Protein AF-A0AAN7SAB9-F1 (afdb_monomer_lite)

Structure (mmCIF, N/CA/C/O backbone):
data_AF-A0AAN7SAB9-F1
#
_entry.id   AF-A0AAN7SAB9-F1
#
loop_
_atom_site.group_PDB
_atom_site.id
_atom_site.type_symbol
_atom_site.label_atom_id
_atom_site.label_alt_id
_atom_site.label_comp_id
_atom_site.label_asym_id
_atom_site.label_entity_id
_atom_site.label_seq_id
_atom_site.pdbx_PDB_ins_code
_atom_site.Cartn_x
_atom_site.Cartn_y
_atom_site.Cartn_z
_atom_site.occupancy
_atom_site.B_iso_or_equiv
_atom_site.auth_seq_id
_atom_site.auth_comp_id
_atom_site.auth_asym_id
_atom_site.auth_atom_id
_atom_site.pdbx_PDB_model_num
ATOM 1 N N . MET A 1 1 ? 47.804 26.672 -58.841 1.00 35.69 1 MET A N 1
ATOM 2 C CA . MET A 1 1 ? 46.380 26.926 -58.545 1.00 35.69 1 MET A CA 1
ATOM 3 C C . MET A 1 1 ? 45.590 25.829 -59.231 1.00 35.69 1 MET A C 1
ATOM 5 O O . MET A 1 1 ? 45.450 25.875 -60.441 1.00 35.69 1 MET A O 1
ATOM 9 N N . GLN A 1 2 ? 45.225 24.781 -58.496 1.00 30.23 2 GLN A N 1
ATOM 10 C CA . GLN A 1 2 ? 44.357 23.713 -58.994 1.00 30.23 2 GLN A CA 1
ATOM 11 C C . GLN A 1 2 ? 43.046 23.814 -58.226 1.00 30.23 2 GLN A C 1
ATOM 13 O O . GLN A 1 2 ? 43.050 23.873 -56.997 1.00 30.23 2 GLN A O 1
ATOM 18 N N . ASP A 1 3 ? 41.961 23.931 -58.982 1.00 28.48 3 ASP A N 1
ATOM 19 C CA . ASP A 1 3 ? 40.620 24.231 -58.509 1.00 28.48 3 ASP A CA 1
ATOM 20 C C . ASP A 1 3 ? 40.125 23.219 -57.472 1.00 28.48 3 ASP A C 1
ATOM 22 O O . ASP A 1 3 ? 39.867 22.050 -57.761 1.00 28.48 3 ASP A O 1
ATOM 26 N N . HIS A 1 4 ? 39.928 23.710 -56.249 1.00 39.69 4 HIS A N 1
ATOM 27 C CA . HIS A 1 4 ? 39.140 23.056 -55.214 1.00 39.69 4 HIS A CA 1
ATOM 28 C C . HIS A 1 4 ? 37.664 23.025 -55.637 1.00 39.69 4 HIS A C 1
ATOM 30 O O . HIS A 1 4 ? 36.884 23.904 -55.281 1.00 39.69 4 HIS A O 1
ATOM 36 N N . THR A 1 5 ? 37.255 22.001 -56.384 1.00 43.78 5 THR A N 1
ATOM 37 C CA . THR A 1 5 ? 35.833 21.732 -56.661 1.00 43.78 5 THR A CA 1
ATOM 38 C C . THR A 1 5 ? 35.443 20.282 -56.397 1.00 43.78 5 THR A C 1
ATOM 40 O O . THR A 1 5 ? 34.595 19.729 -57.086 1.00 43.78 5 THR A O 1
ATOM 43 N N . ASP A 1 6 ? 35.970 19.667 -55.336 1.00 42.66 6 ASP A N 1
ATOM 44 C CA . ASP A 1 6 ? 35.395 18.410 -54.845 1.00 42.66 6 ASP A CA 1
ATOM 45 C C . ASP A 1 6 ? 34.257 18.710 -53.857 1.00 42.66 6 ASP A C 1
ATOM 47 O O . ASP A 1 6 ? 34.381 18.678 -52.630 1.00 42.66 6 ASP A O 1
ATOM 51 N N . CYS A 1 7 ? 33.130 19.147 -54.416 1.00 48.00 7 CYS A N 1
ATOM 52 C CA . CYS A 1 7 ? 31.917 19.389 -53.654 1.00 48.00 7 CYS A CA 1
ATOM 53 C C . CYS A 1 7 ? 31.251 18.040 -53.359 1.00 48.00 7 CYS A C 1
ATOM 55 O O . CYS A 1 7 ? 30.593 17.474 -54.234 1.00 48.00 7 CYS A O 1
ATOM 57 N N . ASP A 1 8 ? 31.454 17.548 -52.131 1.00 64.94 8 ASP A N 1
ATOM 58 C CA . ASP A 1 8 ? 30.924 16.295 -51.576 1.00 64.94 8 ASP A CA 1
ATOM 59 C C . ASP A 1 8 ? 29.496 16.037 -52.089 1.00 64.94 8 ASP A C 1
ATOM 61 O O . ASP A 1 8 ? 28.545 16.731 -51.718 1.00 64.94 8 ASP A O 1
ATOM 65 N N . ILE A 1 9 ? 29.345 15.053 -52.980 1.00 64.56 9 ILE A N 1
ATOM 66 C CA . ILE A 1 9 ? 28.070 14.696 -53.622 1.00 64.56 9 ILE A CA 1
ATOM 67 C C . ILE A 1 9 ? 26.986 14.463 -52.564 1.00 64.56 9 ILE A C 1
ATOM 69 O O . ILE A 1 9 ? 25.828 14.803 -52.785 1.00 64.56 9 ILE A O 1
ATOM 73 N N . ASN A 1 10 ? 27.363 13.972 -51.379 1.00 63.66 10 ASN A N 1
ATOM 74 C CA . ASN A 1 10 ? 26.441 13.809 -50.259 1.00 63.66 10 ASN A CA 1
ATOM 75 C C . ASN A 1 10 ? 25.902 15.152 -49.761 1.00 63.66 10 ASN A C 1
ATOM 77 O O . ASN A 1 10 ? 24.700 15.275 -49.590 1.00 63.66 10 ASN A O 1
ATOM 81 N N . LYS A 1 11 ? 26.743 16.186 -49.636 1.00 69.12 11 LYS A N 1
ATOM 82 C CA . LYS A 1 11 ? 26.296 17.536 -49.254 1.00 69.12 11 LYS A CA 1
ATOM 83 C C . LYS A 1 11 ? 25.367 18.140 -50.302 1.00 69.12 11 LYS A C 1
ATOM 85 O O . LYS A 1 11 ? 24.382 18.765 -49.934 1.00 69.12 11 LYS A O 1
ATOM 90 N N . LYS A 1 12 ? 25.629 17.920 -51.597 1.00 71.88 12 LYS A N 1
ATOM 91 C CA . LYS A 1 12 ? 24.716 18.337 -52.679 1.00 71.88 12 LYS A CA 1
ATOM 92 C C . LYS A 1 12 ? 23.383 17.581 -52.632 1.00 71.88 12 LYS A C 1
ATOM 94 O O . LYS A 1 12 ? 22.335 18.193 -52.805 1.00 71.88 12 LYS A O 1
ATOM 99 N N . MET A 1 13 ? 23.413 16.277 -52.357 1.00 66.94 13 MET A N 1
ATOM 100 C CA . MET A 1 13 ? 22.216 15.441 -52.213 1.00 66.94 13 MET A CA 1
ATOM 101 C C . MET A 1 13 ? 21.410 15.779 -50.955 1.00 66.94 13 MET A C 1
ATOM 103 O O . MET A 1 13 ? 20.186 15.781 -51.006 1.00 66.94 13 MET A O 1
ATOM 107 N N . ASP A 1 14 ? 22.076 16.106 -49.850 1.00 71.56 14 ASP A N 1
ATOM 108 C CA . ASP A 1 14 ? 21.444 16.518 -48.595 1.00 71.56 14 ASP A CA 1
ATOM 109 C C . ASP A 1 14 ? 20.907 17.955 -48.701 1.00 71.56 14 ASP A C 1
ATOM 111 O O . ASP A 1 14 ? 19.848 18.275 -48.161 1.00 71.56 14 ASP A O 1
ATOM 115 N N . HIS A 1 15 ? 21.571 18.816 -49.477 1.00 74.56 15 HIS A N 1
ATOM 116 C CA . HIS A 1 15 ? 21.050 20.131 -49.839 1.00 74.56 15 HIS A CA 1
ATOM 117 C C . HIS A 1 15 ? 19.814 20.020 -50.745 1.00 74.56 15 HIS A C 1
ATOM 119 O O . HIS A 1 15 ? 18.821 20.700 -50.513 1.00 74.56 15 HIS A O 1
ATOM 125 N N . ALA A 1 16 ? 19.819 19.110 -51.723 1.00 69.12 16 ALA A N 1
ATOM 126 C CA . ALA A 1 16 ? 18.643 18.819 -52.541 1.00 69.12 16 ALA A CA 1
ATOM 127 C C . ALA A 1 16 ? 17.496 18.226 -51.702 1.00 69.12 16 ALA A C 1
ATOM 129 O O . ALA A 1 16 ? 16.344 18.614 -51.870 1.00 69.12 16 ALA A O 1
ATOM 130 N N . GLU A 1 17 ? 17.797 17.331 -50.758 1.00 69.75 17 GLU A N 1
ATOM 131 C CA . GLU A 1 17 ? 16.812 16.745 -49.845 1.00 69.75 17 GLU A CA 1
ATOM 132 C C . GLU A 1 17 ? 16.196 17.808 -48.918 1.00 69.75 17 GLU A C 1
ATOM 134 O O . GLU A 1 17 ? 14.977 17.872 -48.777 1.00 69.75 17 GLU A O 1
ATOM 139 N N . THR A 1 18 ? 17.006 18.704 -48.352 1.00 73.69 18 THR A N 1
ATOM 140 C CA . THR A 1 18 ? 16.520 19.815 -47.511 1.00 73.69 18 THR A CA 1
ATOM 141 C C . THR A 1 18 ? 15.749 20.867 -48.312 1.00 73.69 18 THR A C 1
ATOM 143 O O . THR A 1 18 ? 14.706 21.331 -47.853 1.00 73.69 18 THR A O 1
ATOM 146 N N . PHE A 1 19 ? 16.183 21.188 -49.532 1.00 73.69 19 PHE A N 1
ATOM 147 C CA . PHE A 1 19 ? 15.474 22.092 -50.443 1.00 73.69 19 PHE A CA 1
ATOM 148 C C . PHE A 1 19 ? 14.100 21.536 -50.856 1.00 73.69 19 PHE A C 1
ATOM 150 O O . PHE A 1 19 ? 13.098 22.250 -50.806 1.00 73.69 19 PHE A O 1
ATOM 157 N N . LEU A 1 20 ? 14.017 20.242 -51.185 1.00 66.56 20 LEU A N 1
ATOM 158 C CA . LEU A 1 20 ? 12.765 19.579 -51.572 1.00 66.56 20 LEU A CA 1
ATOM 159 C C . LEU A 1 20 ? 11.787 19.412 -50.396 1.00 66.56 20 LEU A C 1
ATOM 161 O O . LEU A 1 20 ? 10.575 19.425 -50.605 1.00 66.56 20 LEU A O 1
ATOM 165 N N . LEU A 1 21 ? 12.287 19.276 -49.163 1.00 65.38 21 LEU A N 1
ATOM 166 C CA . LEU A 1 21 ? 11.453 19.159 -47.960 1.00 65.38 21 LEU A CA 1
ATOM 167 C C . LEU A 1 21 ? 10.956 20.510 -47.428 1.00 65.38 21 LEU A C 1
ATOM 169 O O . LEU A 1 21 ? 9.873 20.559 -46.843 1.00 65.38 21 LEU A O 1
ATOM 173 N N . ASN A 1 22 ? 11.706 21.592 -47.661 1.00 68.06 22 ASN A N 1
ATOM 174 C CA . ASN A 1 22 ? 11.343 22.949 -47.241 1.00 68.06 22 ASN A CA 1
ATOM 175 C C . ASN A 1 22 ? 10.432 23.683 -48.237 1.00 68.06 22 ASN A C 1
ATOM 177 O O . ASN A 1 22 ? 9.815 24.681 -47.870 1.00 68.06 22 ASN A O 1
ATOM 181 N N . ALA A 1 23 ? 10.296 23.196 -49.475 1.00 66.88 23 ALA A N 1
ATOM 182 C CA . ALA A 1 23 ? 9.321 23.731 -50.418 1.00 66.88 23 ALA A CA 1
ATOM 183 C C . ALA A 1 23 ? 7.889 23.517 -49.880 1.00 66.88 23 ALA A C 1
ATOM 185 O O . ALA A 1 23 ? 7.426 22.385 -49.696 1.00 66.88 23 ALA A O 1
ATOM 186 N N . GLN A 1 24 ? 7.177 24.616 -49.616 1.00 58.09 24 GLN A N 1
ATOM 187 C CA . GLN A 1 24 ? 5.841 24.646 -48.996 1.00 58.09 24 GLN A CA 1
ATOM 188 C C . GLN A 1 24 ? 4.710 24.076 -49.883 1.00 58.09 24 GLN A C 1
ATOM 190 O O . GLN A 1 24 ? 3.570 24.007 -49.441 1.00 58.09 24 GLN A O 1
ATOM 195 N N . ASN A 1 25 ? 5.020 23.599 -51.094 1.00 61.31 25 ASN A N 1
ATOM 196 C CA . ASN A 1 25 ? 4.030 23.249 -52.122 1.00 61.31 25 ASN A CA 1
ATOM 197 C C . ASN A 1 25 ? 3.843 21.734 -52.358 1.00 61.31 25 ASN A C 1
ATOM 199 O O . ASN A 1 25 ? 3.202 21.352 -53.332 1.00 61.31 25 ASN A O 1
ATOM 203 N N . TYR A 1 26 ? 4.395 20.862 -51.507 1.00 64.31 26 TYR A N 1
ATOM 204 C CA . TYR A 1 26 ? 4.287 19.402 -51.669 1.00 64.31 26 TYR A CA 1
ATOM 205 C C . TYR A 1 26 ? 3.451 18.750 -50.565 1.00 64.31 26 TYR A C 1
ATOM 207 O O . TYR A 1 26 ? 3.714 18.963 -49.381 1.00 64.31 26 TYR A O 1
ATOM 215 N N . SER A 1 27 ? 2.508 17.888 -50.961 1.00 73.69 27 SER A N 1
ATOM 216 C CA . SER A 1 27 ? 1.747 17.021 -50.047 1.00 73.69 27 SER A CA 1
ATOM 217 C C . SER A 1 27 ? 2.672 16.032 -49.313 1.00 73.69 27 SER A C 1
ATOM 219 O O . SER A 1 27 ? 3.714 15.631 -49.845 1.00 73.69 27 SER A O 1
ATOM 221 N N . GLU A 1 28 ? 2.305 15.601 -48.098 1.00 72.06 28 GLU A N 1
ATOM 222 C CA . GLU A 1 28 ? 3.094 14.645 -47.301 1.00 72.06 28 GLU A CA 1
ATOM 223 C C . GLU A 1 28 ? 3.423 13.352 -48.062 1.00 72.06 28 GLU A C 1
ATOM 225 O O . GLU A 1 28 ? 4.531 12.820 -47.940 1.00 72.06 28 GLU A O 1
ATOM 230 N N . ASP A 1 29 ? 2.501 12.868 -48.893 1.00 74.81 29 ASP A N 1
ATOM 231 C CA . ASP A 1 29 ? 2.700 11.638 -49.663 1.00 74.81 29 ASP A CA 1
ATOM 232 C C . ASP A 1 29 ? 3.706 11.825 -50.803 1.00 74.81 29 ASP A C 1
ATOM 234 O O . ASP A 1 29 ? 4.527 10.942 -51.065 1.00 74.81 29 ASP A O 1
ATOM 238 N N . GLN A 1 30 ? 3.740 13.010 -51.416 1.00 74.25 30 GLN A N 1
ATOM 239 C CA . GLN A 1 30 ? 4.755 13.360 -52.413 1.00 74.25 30 GLN A CA 1
ATOM 240 C C . GLN A 1 30 ? 6.139 13.467 -51.763 1.00 74.25 30 GLN A C 1
ATOM 242 O O . GLN A 1 30 ? 7.119 12.952 -52.305 1.00 74.25 30 GLN A O 1
ATOM 247 N N . ARG A 1 31 ? 6.226 14.038 -50.553 1.00 72.12 31 ARG A N 1
ATOM 248 C CA . ARG A 1 31 ? 7.477 14.090 -49.777 1.00 72.12 31 ARG A CA 1
ATOM 249 C C . ARG A 1 31 ? 7.991 12.688 -49.437 1.00 72.12 31 ARG A C 1
ATOM 251 O O . ARG A 1 31 ? 9.189 12.434 -49.565 1.00 72.12 31 ARG A O 1
ATOM 258 N N . LYS A 1 32 ? 7.109 11.755 -49.058 1.00 77.06 32 LYS A N 1
ATOM 259 C CA . LYS A 1 32 ? 7.474 10.346 -48.805 1.00 77.06 32 LYS A CA 1
ATOM 260 C C . LYS A 1 32 ? 7.977 9.647 -50.070 1.00 77.06 32 LYS A C 1
ATOM 262 O O . LYS A 1 32 ? 9.014 8.985 -50.021 1.00 77.06 32 LYS A O 1
ATOM 267 N N . GLN A 1 33 ? 7.304 9.832 -51.206 1.00 79.88 33 GLN A N 1
ATOM 268 C CA . GLN A 1 33 ? 7.734 9.253 -52.483 1.00 79.88 33 GLN A CA 1
ATOM 269 C C . GLN A 1 33 ? 9.098 9.789 -52.937 1.00 79.88 33 GLN A C 1
ATOM 271 O O . GLN A 1 33 ? 9.941 9.014 -53.391 1.00 79.88 33 GLN A O 1
ATOM 276 N N . VAL A 1 34 ? 9.346 11.092 -52.784 1.00 77.69 34 VAL A N 1
ATOM 277 C CA . VAL A 1 34 ? 10.637 11.711 -53.119 1.00 77.69 34 VAL A CA 1
ATOM 278 C C . VAL A 1 34 ? 11.749 11.186 -52.211 1.00 77.69 34 VAL A C 1
ATOM 280 O O . VAL A 1 34 ? 12.794 10.786 -52.721 1.00 77.69 34 VAL A O 1
ATOM 283 N N . LYS A 1 35 ? 11.515 11.079 -50.893 1.00 78.69 35 LYS A N 1
ATOM 284 C CA . LYS A 1 35 ? 12.476 10.457 -49.961 1.00 78.69 35 LYS A CA 1
ATOM 285 C C . LYS A 1 35 ? 12.808 9.019 -50.354 1.00 78.69 35 LYS A C 1
ATOM 287 O O . LYS A 1 35 ? 13.975 8.636 -50.359 1.00 78.69 35 LYS A O 1
ATOM 292 N N . HIS A 1 36 ? 11.799 8.230 -50.722 1.00 81.56 36 HIS A N 1
ATOM 293 C CA . HIS A 1 36 ? 11.998 6.850 -51.160 1.00 81.56 36 HIS A CA 1
ATOM 294 C C . HIS A 1 36 ? 12.835 6.772 -52.449 1.00 81.56 36 HIS A C 1
ATOM 296 O O . HIS A 1 36 ? 13.809 6.024 -52.508 1.00 81.56 36 HIS A O 1
ATOM 302 N N . LYS A 1 37 ? 12.526 7.598 -53.460 1.00 82.94 37 LYS A N 1
ATOM 303 C CA . LYS A 1 37 ? 13.302 7.673 -54.713 1.00 82.94 37 LYS A CA 1
ATOM 304 C C . LYS A 1 37 ? 14.746 8.126 -54.478 1.00 82.94 37 LYS A C 1
ATOM 306 O O . LYS A 1 37 ? 15.668 7.547 -55.044 1.00 82.94 37 LYS A O 1
ATOM 311 N N . LEU A 1 38 ? 14.954 9.115 -53.610 1.00 81.94 38 LEU A N 1
ATOM 312 C CA . LEU A 1 38 ? 16.279 9.639 -53.273 1.00 81.94 38 LEU A CA 1
ATOM 313 C C . LEU A 1 38 ? 17.110 8.619 -52.475 1.00 81.94 38 LEU A C 1
ATOM 315 O O . LEU A 1 38 ? 18.308 8.482 -52.714 1.00 81.94 38 LEU A O 1
ATOM 319 N N . SER A 1 39 ? 16.473 7.846 -51.590 1.00 82.56 39 SER A N 1
ATOM 320 C CA . SER A 1 39 ? 17.097 6.709 -50.900 1.00 82.56 39 SER A CA 1
ATOM 321 C C . SER A 1 39 ? 17.534 5.615 -51.881 1.00 82.56 39 SER A C 1
ATOM 323 O O . SER A 1 39 ? 18.675 5.148 -51.817 1.00 82.56 39 SER A O 1
ATOM 325 N N . ASN A 1 40 ? 16.670 5.259 -52.838 1.00 85.00 40 ASN A N 1
ATOM 326 C CA . ASN A 1 40 ? 16.999 4.289 -53.883 1.00 85.00 40 ASN A CA 1
ATOM 327 C C . ASN A 1 40 ? 18.177 4.767 -54.737 1.00 85.00 40 ASN A C 1
ATOM 329 O O . ASN A 1 40 ? 19.131 4.017 -54.918 1.00 85.00 40 ASN A O 1
ATOM 333 N N . LEU A 1 41 ? 18.191 6.040 -55.140 1.00 82.62 41 LEU A N 1
ATOM 334 C CA . LEU A 1 41 ? 19.308 6.635 -55.875 1.00 82.62 41 LEU A CA 1
ATOM 335 C C . LEU A 1 41 ? 20.613 6.626 -55.056 1.00 82.62 41 LEU A C 1
ATOM 337 O O . LEU A 1 41 ? 21.663 6.223 -55.557 1.00 82.62 41 LEU A O 1
ATOM 341 N N . LYS A 1 42 ? 20.563 7.000 -53.765 1.00 82.12 42 LYS A N 1
ATOM 342 C CA . LYS A 1 42 ? 21.712 6.894 -52.841 1.00 82.12 42 LYS A CA 1
ATOM 343 C C . LYS A 1 42 ? 22.210 5.438 -52.751 1.00 82.12 42 LYS A C 1
ATOM 345 O O . LYS A 1 42 ? 23.417 5.212 -52.651 1.00 82.12 42 LYS A O 1
ATOM 350 N N . SER A 1 43 ? 21.315 4.448 -52.792 1.00 82.25 43 SER A N 1
ATOM 351 C CA . SER A 1 43 ? 21.657 3.017 -52.799 1.00 82.25 43 SER A CA 1
ATOM 352 C C . SER A 1 43 ? 22.307 2.575 -54.115 1.00 82.25 43 SER A C 1
ATOM 354 O O . SER A 1 43 ? 23.350 1.922 -54.089 1.00 82.25 43 SER A O 1
ATOM 356 N N . GLU A 1 44 ? 21.764 2.985 -55.261 1.00 83.19 44 GLU A N 1
ATOM 357 C CA . GLU A 1 44 ? 22.302 2.680 -56.595 1.00 83.19 44 GLU A CA 1
ATOM 358 C C . GLU A 1 44 ? 23.701 3.269 -56.803 1.00 83.19 44 GLU A C 1
ATOM 360 O O . GLU A 1 44 ? 24.607 2.581 -57.282 1.00 83.19 44 GLU A O 1
ATOM 365 N N . ILE A 1 45 ? 23.925 4.509 -56.355 1.00 81.88 45 ILE A N 1
ATOM 366 C CA . ILE A 1 45 ? 25.248 5.147 -56.372 1.00 81.88 45 ILE A CA 1
ATOM 367 C C . ILE A 1 45 ? 26.230 4.345 -55.507 1.00 81.88 45 ILE A C 1
ATOM 369 O O . ILE A 1 45 ? 27.327 4.009 -55.959 1.00 81.88 45 ILE A O 1
ATOM 373 N N . LYS A 1 46 ? 25.831 3.956 -54.286 1.00 81.56 46 LYS A N 1
ATOM 374 C CA . LYS A 1 46 ? 26.662 3.118 -53.402 1.00 81.56 46 LYS A CA 1
ATOM 375 C C . LYS A 1 46 ? 26.990 1.765 -54.035 1.00 81.56 46 LYS A C 1
ATOM 377 O O . LYS A 1 46 ? 28.128 1.312 -53.928 1.00 81.56 46 LYS A O 1
ATOM 382 N N . GLN A 1 47 ? 26.028 1.114 -54.686 1.00 81.94 47 GLN A N 1
ATOM 383 C CA . GLN A 1 47 ? 26.254 -0.159 -55.377 1.00 81.94 47 GLN A CA 1
ATOM 384 C C . GLN A 1 47 ? 27.204 0.001 -56.565 1.00 81.94 47 GLN A C 1
ATOM 386 O O . GLN A 1 47 ? 28.090 -0.828 -56.752 1.00 81.94 47 GLN A O 1
ATOM 391 N N . THR A 1 48 ? 27.069 1.086 -57.325 1.00 83.88 48 THR A N 1
ATOM 392 C CA . THR A 1 48 ? 27.952 1.395 -58.455 1.00 83.88 48 THR A CA 1
ATOM 393 C C . THR A 1 48 ? 29.396 1.596 -57.993 1.00 83.88 48 THR A C 1
ATOM 395 O O . THR A 1 48 ? 30.311 1.035 -58.589 1.00 83.88 48 THR A O 1
ATOM 398 N N . ILE A 1 49 ? 29.605 2.319 -56.888 1.00 80.81 49 ILE A N 1
ATOM 399 C CA . ILE A 1 49 ? 30.932 2.517 -56.284 1.00 80.81 49 ILE A CA 1
ATOM 400 C C . ILE A 1 49 ? 31.515 1.184 -55.793 1.00 80.81 49 ILE A C 1
ATOM 402 O O . ILE A 1 49 ? 32.663 0.875 -56.092 1.00 80.81 49 ILE A O 1
ATOM 406 N N . ARG A 1 50 ? 30.715 0.350 -55.112 1.00 78.31 50 ARG A N 1
ATOM 407 C CA . ARG A 1 50 ? 31.147 -0.982 -54.640 1.00 78.31 50 ARG A CA 1
ATOM 408 C C . ARG A 1 50 ? 31.504 -1.954 -55.766 1.00 78.31 50 ARG A C 1
ATOM 410 O O . ARG A 1 50 ? 32.295 -2.856 -55.534 1.00 78.31 50 ARG A O 1
ATOM 417 N N . ARG A 1 51 ? 30.899 -1.810 -56.951 1.00 82.44 51 ARG A N 1
ATOM 418 C CA . ARG A 1 51 ? 31.209 -2.637 -58.131 1.00 82.44 51 ARG A CA 1
ATOM 419 C C . ARG A 1 51 ? 32.469 -2.172 -58.861 1.00 82.44 51 ARG A C 1
ATOM 421 O O . ARG A 1 51 ? 33.138 -2.998 -59.464 1.00 82.44 51 ARG A O 1
ATOM 428 N N . LYS A 1 52 ? 32.757 -0.866 -58.846 1.00 83.38 52 LYS A N 1
ATOM 429 C CA . LYS A 1 52 ? 33.882 -0.268 -59.582 1.00 83.38 52 LYS A CA 1
ATOM 430 C C . LYS A 1 52 ? 35.188 -0.219 -58.789 1.00 83.38 52 LYS A C 1
ATOM 432 O O . LYS A 1 52 ? 36.241 -0.285 -59.406 1.00 83.38 52 LYS A O 1
ATOM 437 N N . MET A 1 53 ? 35.128 -0.063 -57.466 1.00 82.88 53 MET A N 1
ATOM 438 C CA . MET A 1 53 ? 36.312 0.106 -56.615 1.00 82.88 53 MET A CA 1
ATOM 439 C C . MET A 1 53 ? 36.613 -1.144 -55.796 1.00 82.88 53 MET A C 1
ATOM 441 O O . MET A 1 53 ? 35.704 -1.838 -55.334 1.00 82.88 53 MET A O 1
ATOM 445 N N . THR A 1 54 ? 37.898 -1.396 -55.568 1.00 84.25 54 THR A N 1
ATOM 446 C CA . THR A 1 54 ? 38.358 -2.498 -54.717 1.00 84.25 54 THR A CA 1
ATOM 447 C C . THR A 1 54 ? 38.210 -2.159 -53.227 1.00 84.25 54 THR A C 1
ATOM 449 O O . THR A 1 54 ? 38.135 -0.996 -52.819 1.00 84.25 54 THR A O 1
ATOM 452 N N . SER A 1 55 ? 38.167 -3.185 -52.368 1.00 78.44 55 SER A N 1
ATOM 453 C CA . SER A 1 55 ? 38.026 -2.991 -50.914 1.00 78.44 55 SER A CA 1
ATOM 454 C C . SER A 1 55 ? 39.194 -2.210 -50.296 1.00 78.44 55 SER A C 1
ATOM 456 O O . SER A 1 55 ? 39.010 -1.535 -49.282 1.00 78.44 55 SER A O 1
ATOM 458 N N . GLU A 1 56 ? 40.389 -2.307 -50.878 1.00 79.19 56 GLU A N 1
ATOM 459 C CA . GLU A 1 56 ? 41.596 -1.646 -50.379 1.00 79.19 56 GLU A CA 1
ATOM 460 C C . GLU A 1 56 ? 41.557 -0.143 -50.667 1.00 79.19 56 GLU A C 1
ATOM 462 O O . GLU A 1 56 ? 41.738 0.658 -49.747 1.00 79.19 56 GLU A O 1
ATOM 467 N N . GLU A 1 57 ? 41.188 0.244 -51.889 1.00 83.44 57 GLU A N 1
ATOM 468 C CA . GLU A 1 57 ? 41.001 1.644 -52.291 1.00 83.44 57 GLU A CA 1
ATOM 469 C C . GLU A 1 57 ? 39.928 2.335 -51.445 1.00 83.44 57 GLU A C 1
ATOM 471 O O . GLU A 1 57 ? 40.123 3.457 -50.974 1.00 83.44 57 GLU A O 1
ATOM 476 N N . LEU A 1 58 ? 38.821 1.638 -51.167 1.00 83.56 58 LEU A N 1
ATOM 477 C CA . LEU A 1 58 ? 37.768 2.148 -50.289 1.00 83.56 58 LEU A CA 1
ATOM 478 C C . LEU A 1 58 ? 38.264 2.337 -48.850 1.00 83.56 58 LEU A C 1
ATOM 480 O O . LEU A 1 58 ? 37.941 3.343 -48.214 1.00 83.56 58 LEU A O 1
ATOM 484 N N . SER A 1 59 ? 39.070 1.409 -48.327 1.00 82.00 59 SER A N 1
ATOM 485 C CA . SER A 1 59 ? 39.639 1.527 -46.979 1.00 82.00 59 SER A CA 1
ATOM 486 C C . SER A 1 59 ? 40.621 2.699 -46.866 1.00 82.00 59 SER A C 1
ATOM 488 O O . SER A 1 59 ? 40.599 3.433 -45.874 1.00 82.00 59 SER A O 1
ATOM 490 N N . PHE A 1 60 ? 41.414 2.931 -47.915 1.00 85.06 60 PHE A N 1
ATOM 491 C CA . PHE A 1 60 ? 42.373 4.023 -47.993 1.00 85.06 60 PHE A CA 1
ATOM 492 C C . PHE A 1 60 ? 41.680 5.383 -48.125 1.00 85.06 60 PHE A C 1
ATOM 494 O O . PHE A 1 60 ? 41.965 6.296 -47.349 1.00 85.06 60 PHE A O 1
ATOM 501 N N . ALA A 1 61 ? 40.702 5.505 -49.027 1.00 85.88 61 ALA A N 1
ATOM 502 C CA . ALA A 1 61 ? 39.903 6.720 -49.172 1.00 85.88 61 ALA A CA 1
ATOM 503 C C . ALA A 1 61 ? 39.174 7.076 -47.864 1.00 85.88 61 ALA A C 1
ATOM 505 O O . ALA A 1 61 ? 39.154 8.235 -47.448 1.00 85.88 61 ALA A O 1
ATOM 506 N N . THR A 1 62 ? 38.641 6.069 -47.162 1.00 86.00 62 THR A N 1
ATOM 507 C CA . THR A 1 62 ? 37.996 6.261 -45.853 1.00 86.00 62 THR A CA 1
ATOM 508 C C . THR A 1 62 ? 38.997 6.737 -44.796 1.00 86.00 62 THR A C 1
ATOM 510 O O . THR A 1 62 ? 38.700 7.660 -44.037 1.00 86.00 62 THR A O 1
ATOM 513 N N . HIS A 1 63 ? 40.199 6.155 -44.763 1.00 85.69 63 HIS A N 1
ATOM 514 C CA . HIS A 1 63 ? 41.276 6.570 -43.863 1.00 85.69 63 HIS A CA 1
ATOM 515 C C . HIS A 1 63 ? 41.675 8.039 -44.078 1.00 85.69 63 HIS A C 1
ATOM 517 O O . HIS A 1 63 ? 41.763 8.797 -43.110 1.00 85.69 63 HIS A O 1
ATOM 523 N N . VAL A 1 64 ? 41.870 8.458 -45.335 1.00 88.06 64 VAL A N 1
ATOM 524 C CA . VAL A 1 64 ? 42.238 9.838 -45.695 1.00 88.06 64 VAL A CA 1
ATOM 525 C C . VAL A 1 64 ? 41.116 10.820 -45.349 1.00 88.06 64 VAL A C 1
ATOM 527 O O . VAL A 1 64 ? 41.382 11.854 -44.735 1.00 88.06 64 VAL A O 1
ATOM 530 N N . LYS A 1 65 ? 39.853 10.475 -45.642 1.00 88.06 65 LYS A N 1
ATOM 531 C CA . LYS A 1 65 ? 38.708 11.332 -45.303 1.00 88.06 65 LYS A CA 1
ATOM 532 C C . LYS A 1 65 ? 38.579 11.539 -43.792 1.00 88.06 65 LYS A C 1
ATOM 534 O O . LYS A 1 65 ? 38.424 12.670 -43.341 1.00 88.06 65 LYS A O 1
ATOM 539 N N . LEU A 1 66 ? 38.730 10.487 -42.988 1.00 88.88 66 LEU A N 1
ATOM 540 C CA . LEU A 1 66 ? 38.655 10.600 -41.526 1.00 88.88 66 LEU A CA 1
ATOM 541 C C . LEU A 1 66 ? 39.797 11.424 -40.919 1.00 88.88 66 LEU A C 1
ATOM 543 O O . LEU A 1 66 ? 39.572 12.102 -39.919 1.00 88.88 66 LEU A O 1
ATOM 547 N N . LEU A 1 67 ? 40.990 11.412 -41.526 1.00 85.81 67 LEU A N 1
ATOM 548 C CA . LEU A 1 67 ? 42.070 12.325 -41.138 1.00 85.81 67 LEU A CA 1
ATOM 549 C C . LEU A 1 67 ? 41.729 13.775 -41.486 1.00 85.81 67 LEU A C 1
ATOM 551 O O . LEU A 1 67 ? 41.929 14.652 -40.651 1.00 85.81 67 LEU A O 1
ATOM 555 N N . SER A 1 68 ? 41.161 14.019 -42.672 1.00 86.69 68 SER A N 1
ATOM 556 C CA . SER A 1 68 ? 40.737 15.366 -43.081 1.00 86.69 68 SER A CA 1
ATOM 557 C C . SER A 1 68 ? 39.613 15.938 -42.204 1.00 86.69 68 SER A C 1
ATOM 559 O O . SER A 1 68 ? 39.542 17.144 -42.004 1.00 86.69 68 SER A O 1
ATOM 561 N N . GLU A 1 69 ? 38.776 15.075 -41.619 1.00 88.12 69 GLU A N 1
ATOM 562 C CA . GLU A 1 69 ? 37.732 15.444 -40.653 1.00 88.12 69 GLU A CA 1
ATOM 563 C C . GLU A 1 69 ? 38.253 15.575 -39.204 1.00 88.12 69 GLU A C 1
ATOM 565 O O . GLU A 1 69 ? 37.462 15.806 -38.290 1.00 88.12 69 GLU A O 1
ATOM 570 N N . GLY A 1 70 ? 39.557 15.382 -38.963 1.00 86.94 70 GLY A N 1
ATOM 571 C CA . GLY A 1 70 ? 40.169 15.456 -37.629 1.00 86.94 70 GLY A CA 1
ATOM 572 C C . GLY A 1 70 ? 39.901 14.246 -36.721 1.00 86.94 70 GLY A C 1
ATOM 573 O O . GLY A 1 70 ? 40.281 14.249 -35.553 1.00 86.94 70 GLY A O 1
ATOM 574 N N . LYS A 1 71 ? 39.283 13.174 -37.231 1.00 88.94 71 LYS A N 1
ATOM 575 C CA . LYS A 1 71 ? 38.950 11.952 -36.475 1.00 88.94 71 LYS A CA 1
ATOM 576 C C . LYS A 1 71 ? 40.104 10.944 -36.516 1.00 88.94 71 LYS A C 1
ATOM 578 O O . LYS A 1 71 ? 39.985 9.851 -37.082 1.00 88.94 71 LYS A O 1
ATOM 583 N N . ALA A 1 72 ? 41.229 11.312 -35.902 1.00 86.06 72 ALA A N 1
ATOM 584 C CA . ALA A 1 72 ? 42.469 10.531 -35.927 1.00 86.06 72 ALA A CA 1
ATOM 585 C C . ALA A 1 72 ? 42.304 9.102 -35.372 1.00 86.06 72 ALA A C 1
ATOM 587 O O . ALA A 1 72 ? 42.811 8.147 -35.963 1.00 86.06 72 ALA A O 1
ATOM 588 N N . ASP A 1 73 ? 41.541 8.928 -34.291 1.00 83.31 73 ASP A N 1
ATOM 589 C CA . ASP A 1 73 ? 41.336 7.619 -33.656 1.00 83.31 73 ASP A CA 1
ATOM 590 C C . ASP A 1 73 ? 40.533 6.649 -34.528 1.00 83.31 73 ASP A C 1
ATOM 592 O O . ASP A 1 73 ? 40.895 5.478 -34.664 1.00 83.31 73 ASP A O 1
ATOM 596 N N . ALA A 1 74 ? 39.480 7.140 -35.188 1.00 84.44 74 ALA A N 1
ATOM 597 C CA . ALA A 1 74 ? 38.682 6.344 -36.119 1.00 84.44 74 ALA A CA 1
ATOM 598 C C . ALA A 1 74 ? 39.509 5.919 -37.344 1.00 84.44 74 ALA A C 1
ATOM 600 O O . ALA A 1 74 ? 39.426 4.773 -37.794 1.00 84.44 74 ALA A O 1
ATOM 601 N N . SER A 1 75 ? 40.357 6.821 -37.846 1.00 86.56 75 SER A N 1
ATOM 602 C CA . SER A 1 75 ? 41.279 6.527 -38.944 1.00 86.56 75 SER A CA 1
ATOM 603 C C . SER A 1 75 ? 42.323 5.473 -38.544 1.00 86.56 75 SER A C 1
ATOM 605 O O . SER A 1 75 ? 42.523 4.471 -39.239 1.00 86.56 75 SER A O 1
ATOM 607 N N . ASN A 1 76 ? 42.909 5.616 -37.352 1.00 85.75 76 ASN A N 1
ATOM 608 C CA . ASN A 1 76 ? 43.828 4.633 -36.785 1.00 85.75 76 ASN A CA 1
ATOM 609 C C . ASN A 1 76 ? 43.175 3.259 -36.597 1.00 85.75 76 ASN A C 1
ATOM 611 O O . ASN A 1 76 ? 43.829 2.241 -36.830 1.00 85.75 76 ASN A O 1
ATOM 615 N N . LEU A 1 77 ? 41.899 3.207 -36.212 1.00 84.69 77 LEU A N 1
ATOM 616 C CA . LEU A 1 77 ? 41.149 1.961 -36.079 1.00 84.69 77 LEU A CA 1
ATOM 617 C C . LEU A 1 77 ? 41.027 1.238 -37.427 1.00 84.69 77 LEU A C 1
ATOM 619 O O . LEU A 1 77 ? 41.356 0.057 -37.504 1.00 84.69 77 LEU A O 1
ATOM 623 N N . ILE A 1 78 ? 40.655 1.939 -38.500 1.00 84.81 78 ILE A N 1
ATOM 624 C CA . ILE A 1 78 ? 40.554 1.358 -39.852 1.00 84.81 78 ILE A CA 1
ATOM 625 C C . ILE A 1 78 ? 41.917 0.874 -40.352 1.00 84.81 78 ILE A C 1
ATOM 627 O O . ILE A 1 78 ? 42.029 -0.253 -40.831 1.00 84.81 78 ILE A O 1
ATOM 631 N N . ARG A 1 79 ? 42.977 1.666 -40.151 1.00 83.94 79 ARG A N 1
ATOM 632 C CA . ARG A 1 79 ? 44.357 1.271 -40.482 1.00 83.94 79 ARG A CA 1
ATOM 633 C C . ARG A 1 79 ? 44.813 0.034 -39.710 1.00 83.94 79 ARG A C 1
ATOM 635 O O . ARG A 1 79 ? 45.572 -0.791 -40.204 1.00 83.94 79 ARG A O 1
ATOM 642 N N . ASN A 1 80 ? 44.387 -0.094 -38.462 1.00 83.56 80 ASN A N 1
ATOM 643 C CA . ASN A 1 80 ? 44.704 -1.252 -37.640 1.00 83.56 80 ASN A CA 1
ATOM 644 C C . ASN A 1 80 ? 43.925 -2.497 -38.086 1.00 83.56 80 ASN A C 1
ATOM 646 O O . ASN A 1 80 ? 44.470 -3.598 -38.014 1.00 83.56 80 ASN A O 1
ATOM 650 N N . LEU A 1 81 ? 42.689 -2.329 -38.563 1.00 82.44 81 LEU A N 1
ATOM 651 C CA . LEU A 1 81 ? 41.884 -3.408 -39.134 1.00 82.44 81 LEU A CA 1
ATOM 652 C C . LEU A 1 81 ? 42.446 -3.911 -40.471 1.00 82.44 81 LEU A C 1
ATOM 654 O O . LEU A 1 81 ? 42.421 -5.117 -40.699 1.00 82.44 81 LEU A O 1
ATOM 658 N N . SER A 1 82 ? 42.993 -3.030 -41.317 1.00 80.62 82 SER A N 1
ATOM 659 C CA . SER A 1 82 ? 43.590 -3.429 -42.602 1.00 80.62 82 SER A CA 1
ATOM 660 C C . SER A 1 82 ? 44.921 -4.176 -42.455 1.00 80.62 82 SER A C 1
ATOM 662 O O . SER A 1 82 ? 45.252 -5.001 -43.297 1.00 80.62 82 SER A O 1
ATOM 664 N N . LYS A 1 83 ? 45.668 -3.956 -41.362 1.00 81.44 83 LYS A N 1
ATOM 665 C CA . LYS A 1 83 ? 46.959 -4.624 -41.101 1.00 81.44 83 LYS A CA 1
ATOM 666 C C . LYS A 1 83 ? 46.856 -6.115 -40.757 1.00 81.44 83 LYS A C 1
ATOM 668 O O . LYS A 1 83 ? 47.820 -6.841 -40.966 1.00 81.44 83 LYS A O 1
ATOM 673 N N . SER A 1 84 ? 45.759 -6.578 -40.150 1.00 78.56 84 SER A N 1
ATOM 674 C CA . SER A 1 84 ? 45.601 -8.001 -39.811 1.00 78.56 84 SER A CA 1
ATOM 675 C C . SER A 1 84 ? 44.140 -8.387 -39.548 1.00 78.56 84 SER A C 1
ATOM 677 O O . SER A 1 84 ? 43.488 -7.769 -38.697 1.00 78.56 84 SER A O 1
ATOM 679 N N . PRO A 1 85 ? 43.641 -9.485 -40.151 1.00 73.06 85 PRO A N 1
ATOM 680 C CA . PRO A 1 85 ? 42.259 -9.936 -39.973 1.00 73.06 85 PRO A CA 1
ATOM 681 C C . PRO A 1 85 ? 41.946 -10.396 -38.536 1.00 73.06 85 PRO A C 1
ATOM 683 O O . PRO A 1 85 ? 40.802 -10.310 -38.083 1.00 73.06 85 PRO A O 1
ATOM 686 N N . ASN A 1 86 ? 42.952 -10.832 -37.767 1.00 80.19 86 ASN A N 1
ATOM 687 C CA . ASN A 1 86 ? 42.768 -11.289 -36.383 1.00 80.19 86 ASN A CA 1
ATOM 688 C C . ASN A 1 86 ? 42.540 -10.140 -35.390 1.00 80.19 86 ASN A C 1
ATOM 690 O O . ASN A 1 86 ? 41.955 -10.342 -34.322 1.00 80.19 86 ASN A O 1
ATOM 694 N N . ARG A 1 87 ? 42.932 -8.911 -35.742 1.00 80.62 87 ARG A N 1
ATOM 695 C CA . ARG A 1 87 ? 42.738 -7.737 -34.883 1.00 80.62 87 ARG A CA 1
ATOM 696 C C . ARG A 1 87 ? 41.263 -7.348 -34.769 1.00 80.62 87 ARG A C 1
ATOM 698 O O . ARG A 1 87 ? 40.811 -6.969 -33.691 1.00 80.62 87 ARG A O 1
ATOM 705 N N . ALA A 1 88 ? 40.494 -7.561 -35.838 1.00 80.06 88 ALA A N 1
ATOM 706 C CA . ALA A 1 88 ? 39.042 -7.406 -35.830 1.00 80.06 88 ALA A CA 1
ATOM 707 C C . ALA A 1 88 ? 38.366 -8.347 -34.815 1.00 80.06 88 ALA A C 1
ATOM 709 O O . ALA A 1 88 ? 37.477 -7.925 -34.075 1.00 80.06 88 ALA A O 1
ATOM 710 N N . LYS A 1 89 ? 38.818 -9.609 -34.729 1.00 84.69 89 LYS A N 1
ATOM 711 C CA . LYS A 1 89 ? 38.304 -10.587 -33.751 1.00 84.69 89 LYS A CA 1
ATOM 712 C C . LYS A 1 89 ? 38.589 -10.151 -32.312 1.00 84.69 89 LYS A C 1
ATOM 714 O O . LYS A 1 89 ? 37.702 -10.250 -31.469 1.00 84.69 89 LYS A O 1
ATOM 719 N N . LYS A 1 90 ? 39.782 -9.608 -32.044 1.00 85.69 90 LYS A N 1
ATOM 720 C CA . LYS A 1 90 ? 40.160 -9.089 -30.718 1.00 85.69 90 LYS A CA 1
ATOM 721 C C . LYS A 1 90 ? 39.255 -7.936 -30.270 1.00 85.69 90 LYS A C 1
ATOM 723 O O . LYS A 1 90 ? 38.762 -7.962 -29.147 1.00 85.69 90 LYS A O 1
ATOM 728 N N . TYR A 1 91 ? 38.987 -6.966 -31.149 1.00 84.38 91 TYR A N 1
ATOM 729 C CA . TYR A 1 91 ? 38.083 -5.854 -30.830 1.00 84.38 91 TYR A CA 1
ATOM 730 C C . TYR A 1 91 ? 36.641 -6.314 -30.588 1.00 84.38 91 TYR A C 1
ATOM 732 O O . TYR A 1 91 ? 36.001 -5.838 -29.655 1.00 84.38 91 TYR A O 1
ATOM 740 N N . ARG A 1 92 ? 36.144 -7.281 -31.372 1.00 83.50 92 ARG A N 1
ATOM 741 C CA . ARG A 1 92 ? 34.815 -7.872 -31.141 1.00 83.50 92 ARG A CA 1
ATOM 742 C C . ARG A 1 92 ? 34.732 -8.589 -29.796 1.00 83.50 92 ARG A C 1
ATOM 744 O O . ARG A 1 92 ? 33.760 -8.391 -29.080 1.00 83.50 92 ARG A O 1
ATOM 751 N N . LYS A 1 93 ? 35.746 -9.385 -29.445 1.00 87.38 93 LYS A N 1
ATOM 752 C CA . LYS A 1 93 ? 35.786 -10.119 -28.175 1.00 87.38 93 LYS A CA 1
ATOM 753 C C . LYS A 1 93 ? 35.750 -9.167 -26.973 1.00 87.38 93 LYS A C 1
ATOM 755 O O . LYS A 1 93 ? 34.888 -9.326 -26.121 1.00 87.38 93 LYS A O 1
ATOM 760 N N . ALA A 1 94 ? 36.576 -8.119 -26.990 1.00 85.25 94 ALA A N 1
ATOM 761 C CA . ALA A 1 94 ? 36.596 -7.104 -25.935 1.00 85.25 94 ALA A CA 1
ATOM 762 C C . ALA A 1 94 ? 35.260 -6.342 -25.798 1.00 85.25 94 ALA A C 1
ATOM 764 O O . ALA A 1 94 ? 34.836 -6.029 -24.690 1.00 85.25 94 ALA A O 1
ATOM 765 N N . LEU A 1 95 ? 34.570 -6.056 -26.911 1.00 82.19 95 LEU A N 1
ATOM 766 C CA . LEU A 1 95 ? 33.238 -5.437 -26.875 1.00 82.19 95 LEU A CA 1
ATOM 767 C C . LEU A 1 95 ? 32.179 -6.366 -26.273 1.00 82.19 95 LEU A C 1
ATOM 769 O O . LEU A 1 95 ? 31.361 -5.913 -25.478 1.00 82.19 95 LEU A O 1
ATOM 773 N N . ILE A 1 96 ? 32.200 -7.650 -26.637 1.00 83.81 96 ILE A N 1
ATOM 774 C CA . ILE A 1 96 ? 31.261 -8.654 -26.119 1.00 83.81 96 ILE A CA 1
ATOM 775 C C . ILE A 1 96 ? 31.483 -8.881 -24.619 1.00 83.81 96 ILE A C 1
ATOM 777 O O . ILE A 1 96 ? 30.518 -8.967 -23.868 1.00 83.81 96 ILE A O 1
ATOM 781 N N . GLU A 1 97 ? 32.737 -8.964 -24.177 1.00 83.75 97 GLU A N 1
ATOM 782 C CA . GLU A 1 97 ? 33.089 -9.119 -22.759 1.00 83.75 97 GLU A CA 1
ATOM 783 C C . GLU A 1 97 ? 32.619 -7.911 -21.939 1.00 83.75 97 GLU A C 1
ATOM 785 O O . GLU A 1 97 ? 31.892 -8.085 -20.965 1.00 83.75 97 GLU A O 1
ATOM 790 N N . ARG A 1 98 ? 32.873 -6.686 -22.418 1.00 79.31 98 ARG A N 1
ATOM 791 C CA . ARG A 1 98 ? 32.378 -5.455 -21.779 1.00 79.31 98 ARG A CA 1
ATOM 792 C C . ARG A 1 98 ? 30.847 -5.377 -21.716 1.00 79.31 98 ARG A C 1
ATOM 794 O O . ARG A 1 98 ? 30.295 -4.866 -20.748 1.00 79.31 98 ARG A O 1
ATOM 801 N N . GLN A 1 99 ? 30.150 -5.858 -22.745 1.00 72.25 99 GLN A N 1
ATOM 802 C CA . GLN A 1 99 ? 28.684 -5.909 -22.748 1.00 72.25 99 GLN A CA 1
ATOM 803 C C . GLN A 1 99 ? 28.138 -6.930 -21.744 1.00 72.25 99 GLN A C 1
ATOM 805 O O . GLN A 1 99 ? 27.099 -6.682 -21.145 1.00 72.25 99 GLN A O 1
ATOM 810 N N . LYS A 1 100 ? 28.830 -8.054 -21.529 1.00 67.12 100 LYS A N 1
ATOM 811 C CA . LYS A 1 100 ? 28.434 -9.054 -20.527 1.00 67.12 100 LYS A CA 1
ATOM 812 C C . LYS A 1 100 ? 28.611 -8.546 -19.097 1.00 67.12 100 LYS A C 1
ATOM 814 O O . LYS A 1 100 ? 27.749 -8.802 -18.270 1.00 67.12 100 LYS A O 1
ATOM 819 N N . GLU A 1 101 ? 29.677 -7.797 -18.823 1.00 65.69 101 GLU A N 1
ATOM 820 C CA . GLU A 1 101 ? 29.933 -7.215 -17.495 1.00 65.69 101 GLU A CA 1
ATOM 821 C C . GLU A 1 101 ? 28.896 -6.152 -17.093 1.00 65.69 101 GLU A C 1
ATOM 823 O O . GLU A 1 101 ? 28.616 -5.982 -15.911 1.00 65.69 101 GLU A O 1
ATOM 828 N N . GLN A 1 102 ? 28.297 -5.448 -18.061 1.00 61.84 102 GLN A N 1
ATOM 829 C CA . GLN A 1 102 ? 27.327 -4.376 -17.796 1.00 61.84 102 GLN A CA 1
ATOM 830 C C . GLN A 1 102 ? 25.866 -4.839 -17.715 1.00 61.84 102 GLN A C 1
ATOM 832 O O . GLN A 1 102 ? 25.011 -4.051 -17.315 1.00 61.84 102 GLN A O 1
ATOM 837 N N . ILE A 1 103 ? 25.551 -6.080 -18.097 1.00 59.03 103 ILE A N 1
ATOM 838 C CA . ILE A 1 103 ? 24.169 -6.565 -18.158 1.00 59.03 103 ILE A CA 1
ATOM 839 C C . ILE A 1 103 ? 24.007 -7.754 -17.206 1.00 59.03 103 ILE A C 1
ATOM 841 O O . ILE A 1 103 ? 23.985 -8.908 -17.632 1.00 59.03 103 ILE A O 1
ATOM 845 N N . GLN A 1 104 ? 23.827 -7.479 -15.913 1.00 65.00 104 GLN A N 1
ATOM 846 C CA . GLN A 1 104 ? 23.080 -8.409 -15.064 1.00 65.00 104 GLN A CA 1
ATOM 847 C C . GLN A 1 104 ? 21.619 -8.352 -15.519 1.00 65.00 104 GLN A C 1
ATOM 849 O O . GLN A 1 104 ? 20.905 -7.383 -15.264 1.00 65.00 104 GLN A O 1
ATOM 854 N N . GLN A 1 105 ? 21.197 -9.343 -16.304 1.00 68.31 105 GLN A N 1
ATOM 855 C CA . GLN A 1 105 ? 19.804 -9.454 -16.727 1.00 68.31 105 GLN A CA 1
ATOM 856 C C . GLN A 1 105 ? 18.977 -9.879 -15.515 1.00 68.31 105 GLN A C 1
ATOM 858 O O . GLN A 1 105 ? 19.120 -11.005 -15.048 1.00 68.31 105 GLN A O 1
ATOM 863 N N . LEU A 1 106 ? 18.137 -8.970 -15.015 1.00 74.69 106 LEU A N 1
ATOM 864 C CA . LEU A 1 106 ? 17.158 -9.276 -13.973 1.00 74.69 106 LEU A CA 1
ATOM 865 C C . LEU A 1 106 ? 16.269 -10.439 -14.403 1.00 74.69 106 LEU A C 1
ATOM 867 O O . LEU A 1 106 ? 15.864 -10.521 -15.573 1.00 74.69 106 LEU A O 1
ATOM 871 N N . THR A 1 107 ? 15.920 -11.304 -13.452 1.00 81.94 107 THR A N 1
ATOM 872 C CA . THR A 1 107 ? 14.943 -12.352 -13.739 1.00 81.94 107 THR A CA 1
ATOM 873 C C . THR A 1 107 ? 13.582 -11.721 -14.058 1.00 81.94 107 THR A C 1
ATOM 875 O O . THR A 1 107 ? 13.266 -10.620 -13.594 1.00 81.94 107 THR A O 1
ATOM 878 N N . PRO A 1 108 ? 12.723 -12.385 -14.852 1.00 82.00 108 PRO A N 1
ATOM 879 C CA . PRO A 1 108 ? 11.397 -11.855 -15.169 1.00 82.00 108 PRO A CA 1
ATOM 880 C C . PRO A 1 108 ? 10.537 -11.550 -13.928 1.00 82.00 108 PRO A C 1
ATOM 882 O O . PRO A 1 108 ? 9.692 -10.654 -13.975 1.00 82.00 108 PRO A O 1
ATOM 885 N N . VAL A 1 109 ? 10.764 -12.274 -12.825 1.00 79.50 109 VAL A N 1
ATOM 886 C CA . VAL A 1 109 ? 10.077 -12.090 -11.537 1.00 79.50 109 VAL A CA 1
ATOM 887 C C . VAL A 1 109 ? 10.643 -10.895 -10.772 1.00 79.50 109 VAL A C 1
ATOM 889 O O . VAL A 1 109 ? 9.868 -10.046 -10.339 1.00 79.50 109 VAL A O 1
ATOM 892 N N . GLU A 1 110 ? 11.968 -10.757 -10.677 1.00 81.38 110 GLU A N 1
ATOM 893 C CA . GLU A 1 110 ? 12.612 -9.571 -10.085 1.00 81.38 110 GLU A CA 1
ATOM 894 C C . GLU A 1 110 ? 12.227 -8.295 -10.835 1.00 81.38 110 GLU A C 1
ATOM 896 O O . GLU A 1 110 ? 11.856 -7.290 -10.231 1.00 81.38 110 GLU A O 1
ATOM 901 N N . ALA A 1 111 ? 12.230 -8.352 -12.169 1.00 84.00 111 ALA A N 1
ATOM 902 C CA . ALA A 1 111 ? 11.801 -7.247 -13.010 1.00 84.00 111 ALA A CA 1
ATOM 903 C C . ALA A 1 111 ? 10.329 -6.875 -12.757 1.00 84.00 111 ALA A C 1
ATOM 905 O O . ALA A 1 111 ? 9.979 -5.694 -12.818 1.00 84.00 111 ALA A O 1
ATOM 906 N N . LEU A 1 112 ? 9.464 -7.854 -12.455 1.00 83.25 112 LEU A N 1
ATOM 907 C CA . LEU A 1 112 ? 8.079 -7.599 -12.059 1.00 83.25 112 LEU A CA 1
ATOM 908 C C . LEU A 1 112 ? 7.988 -6.977 -10.660 1.00 83.25 112 LEU A C 1
ATOM 910 O O . LEU A 1 112 ? 7.200 -6.046 -10.495 1.00 83.25 112 LEU A O 1
ATOM 914 N N . SER A 1 113 ? 8.793 -7.435 -9.696 1.00 82.31 113 SER A N 1
ATOM 915 C CA . SER A 1 113 ? 8.857 -6.850 -8.346 1.00 82.31 113 SER A CA 1
ATOM 916 C C . SER A 1 113 ? 9.258 -5.383 -8.416 1.00 82.31 113 SER A C 1
ATOM 918 O O . SER A 1 113 ? 8.484 -4.516 -8.018 1.00 82.31 113 SER A O 1
ATOM 920 N N . MET A 1 114 ? 10.381 -5.086 -9.080 1.00 83.00 114 MET A N 1
ATOM 921 C CA . MET A 1 114 ? 10.850 -3.715 -9.293 1.00 83.00 114 MET A CA 1
ATOM 922 C C . MET A 1 114 ? 9.806 -2.855 -10.009 1.00 83.00 114 MET A C 1
ATOM 924 O O . MET A 1 114 ? 9.615 -1.690 -9.671 1.00 83.00 114 MET A O 1
ATOM 928 N N . PHE A 1 115 ? 9.106 -3.416 -11.001 1.00 83.31 115 PHE A N 1
ATOM 929 C CA . PHE A 1 115 ? 8.058 -2.702 -11.730 1.00 83.31 115 PHE A CA 1
ATOM 930 C C . PHE A 1 115 ? 6.869 -2.327 -10.831 1.00 83.31 115 PHE A C 1
ATOM 932 O O . PHE A 1 115 ? 6.306 -1.241 -10.990 1.00 83.31 115 PHE A O 1
ATOM 939 N N . VAL A 1 116 ? 6.470 -3.216 -9.916 1.00 81.06 116 VAL A N 1
ATOM 940 C CA . VAL A 1 116 ? 5.357 -2.994 -8.980 1.00 81.06 116 VAL A CA 1
ATOM 941 C C . VAL A 1 116 ? 5.771 -2.058 -7.843 1.00 81.06 116 VAL A C 1
ATOM 943 O O . VAL A 1 116 ? 5.049 -1.101 -7.571 1.00 81.06 116 VAL A O 1
ATOM 946 N N . GLU A 1 117 ? 6.934 -2.279 -7.231 1.00 81.50 117 GLU A N 1
ATOM 947 C CA . GLU A 1 117 ? 7.471 -1.468 -6.129 1.00 81.50 117 GLU A CA 1
ATOM 948 C C . GLU A 1 117 ? 7.734 -0.020 -6.546 1.00 81.50 117 GLU A C 1
ATOM 950 O O . GLU A 1 117 ? 7.318 0.913 -5.862 1.00 81.50 117 GLU A O 1
ATOM 955 N N . ALA A 1 118 ? 8.347 0.186 -7.715 1.00 82.06 118 ALA A N 1
ATOM 956 C CA . ALA A 1 118 ? 8.598 1.522 -8.254 1.00 82.06 118 ALA A CA 1
ATOM 957 C C . ALA A 1 118 ? 7.328 2.203 -8.802 1.00 82.06 118 ALA A C 1
ATOM 959 O O . ALA A 1 118 ? 7.382 3.317 -9.324 1.00 82.06 118 ALA A O 1
ATOM 960 N N . GLY A 1 119 ? 6.179 1.529 -8.724 1.00 76.44 119 GLY A N 1
ATOM 961 C CA . GLY A 1 119 ? 4.887 2.049 -9.139 1.00 76.44 119 GLY A CA 1
ATOM 962 C C . GLY A 1 119 ? 4.792 2.404 -10.627 1.00 76.44 119 GLY A C 1
ATOM 963 O O . GLY A 1 119 ? 4.111 3.361 -11.016 1.00 76.44 119 GLY A O 1
ATOM 964 N N . LEU A 1 120 ? 5.511 1.667 -11.477 1.00 79.88 120 LEU A N 1
ATOM 965 C CA . LEU A 1 120 ? 5.678 2.019 -12.880 1.00 79.88 120 LEU A CA 1
ATOM 966 C C . LEU A 1 120 ? 4.436 1.683 -13.711 1.00 79.88 120 LEU A C 1
ATOM 968 O O . LEU A 1 120 ? 3.761 0.666 -13.555 1.00 79.88 120 LEU A O 1
ATOM 972 N N . CYS A 1 121 ? 4.153 2.553 -14.680 1.00 74.75 121 CYS A N 1
ATOM 973 C CA . CYS A 1 121 ? 3.102 2.328 -15.673 1.00 74.75 121 CYS A CA 1
ATOM 974 C C . CYS A 1 121 ? 3.669 1.668 -16.938 1.00 74.75 121 CYS A C 1
ATOM 976 O O . CYS A 1 121 ? 4.817 1.911 -17.304 1.00 74.75 121 CYS A O 1
ATOM 978 N N . ARG A 1 122 ? 2.833 0.935 -17.692 1.00 72.38 122 ARG A N 1
ATOM 979 C CA . ARG A 1 122 ? 3.221 0.231 -18.938 1.00 72.38 122 ARG A CA 1
ATOM 980 C C . ARG A 1 122 ? 3.982 1.099 -19.954 1.00 72.38 122 ARG A C 1
ATOM 982 O O . ARG A 1 122 ? 4.806 0.573 -20.689 1.00 72.38 122 ARG A O 1
ATOM 989 N N . LYS A 1 123 ? 3.717 2.409 -20.002 1.00 70.69 123 LYS A N 1
ATOM 990 C CA . LYS A 1 123 ? 4.398 3.352 -20.910 1.00 70.69 123 LYS A CA 1
ATOM 991 C C . LYS A 1 123 ? 5.909 3.451 -20.666 1.00 70.69 123 LYS A C 1
ATOM 993 O O . LYS A 1 123 ? 6.634 3.801 -21.585 1.00 70.69 123 LYS A O 1
ATOM 998 N N . HIS A 1 124 ? 6.362 3.144 -19.454 1.00 69.25 124 HIS A N 1
ATOM 999 C CA . HIS A 1 124 ? 7.750 3.316 -19.038 1.00 69.25 124 HIS A CA 1
ATOM 1000 C C . HIS A 1 124 ? 8.615 2.071 -19.279 1.00 69.25 124 HIS A C 1
ATOM 1002 O O . HIS A 1 124 ? 9.814 2.133 -19.036 1.00 69.25 124 HIS A O 1
ATOM 1008 N N . TYR A 1 125 ? 8.042 0.949 -19.743 1.00 72.06 125 TYR A N 1
ATOM 1009 C CA . TYR A 1 125 ? 8.775 -0.315 -19.865 1.00 72.06 125 TYR A CA 1
ATOM 1010 C C . TYR A 1 125 ? 8.722 -0.895 -21.295 1.00 72.06 125 TYR A C 1
ATOM 1012 O O . TYR A 1 125 ? 7.652 -1.332 -21.734 1.00 72.06 125 TYR A O 1
ATOM 1020 N N . PRO A 1 126 ? 9.854 -0.937 -22.029 1.00 58.22 126 PRO A N 1
ATOM 1021 C CA . PRO A 1 126 ? 9.891 -1.290 -23.453 1.00 58.22 126 PRO A CA 1
ATOM 1022 C C . PRO A 1 126 ? 9.578 -2.768 -23.771 1.00 58.22 126 PRO A C 1
ATOM 1024 O O . PRO A 1 126 ? 9.181 -3.063 -24.894 1.00 58.22 126 PRO A O 1
ATOM 1027 N N . CYS A 1 127 ? 9.648 -3.683 -22.793 1.00 71.56 127 CYS A N 1
ATOM 1028 C CA . CYS A 1 127 ? 9.364 -5.122 -22.964 1.00 71.56 127 CYS A CA 1
ATOM 1029 C C . CYS A 1 127 ? 8.258 -5.640 -22.023 1.00 71.56 127 CYS A C 1
ATOM 1031 O O . CYS A 1 127 ? 8.406 -6.656 -21.346 1.00 71.56 127 CYS A O 1
ATOM 1033 N N . TYR A 1 128 ? 7.121 -4.939 -21.965 1.00 78.88 128 TYR A N 1
ATOM 1034 C CA . TYR A 1 128 ? 6.010 -5.291 -21.065 1.00 78.88 128 TYR A CA 1
ATOM 1035 C C . TYR A 1 128 ? 5.398 -6.683 -21.319 1.00 78.88 128 TYR A C 1
ATOM 1037 O O . TYR A 1 128 ? 4.753 -7.234 -20.434 1.00 78.88 128 TYR A O 1
ATOM 1045 N N . THR A 1 129 ? 5.575 -7.269 -22.50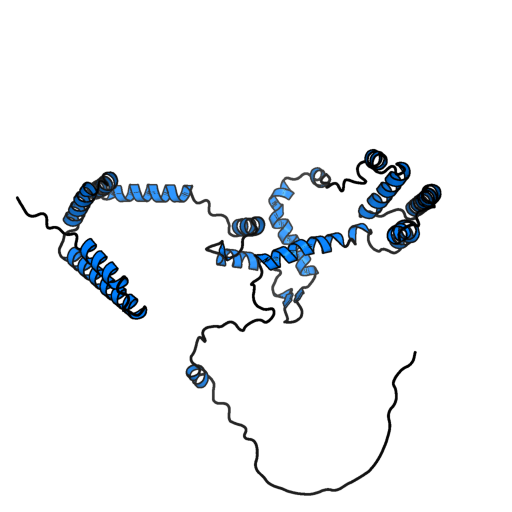5 1.00 82.75 129 THR A N 1
ATOM 1046 C CA . THR A 1 129 ? 5.056 -8.607 -22.846 1.00 82.75 129 THR A CA 1
ATOM 1047 C C . THR A 1 129 ? 5.611 -9.708 -21.945 1.00 82.75 129 THR A C 1
ATOM 1049 O O . THR A 1 129 ? 4.854 -10.585 -21.541 1.00 82.75 129 THR A O 1
ATOM 1052 N N . ILE A 1 130 ? 6.891 -9.631 -21.569 1.00 82.50 130 ILE A N 1
ATOM 1053 C CA . ILE A 1 130 ? 7.522 -10.590 -20.650 1.00 82.50 130 ILE A CA 1
ATOM 1054 C C . ILE A 1 130 ? 6.904 -10.447 -19.253 1.00 82.50 130 ILE A C 1
ATOM 1056 O O . ILE A 1 130 ? 6.419 -11.424 -18.690 1.00 82.50 130 ILE A O 1
ATOM 1060 N N . LEU A 1 131 ? 6.803 -9.211 -18.749 1.00 81.81 131 LEU A N 1
ATOM 1061 C CA . LEU A 1 131 ? 6.147 -8.909 -17.470 1.00 81.81 131 LEU A CA 1
ATOM 1062 C C . LEU A 1 131 ? 4.672 -9.320 -17.456 1.00 81.81 131 LEU A C 1
ATOM 1064 O O . LEU A 1 131 ? 4.144 -9.709 -16.422 1.00 81.81 131 LEU A O 1
ATOM 1068 N N . GLN A 1 132 ? 3.981 -9.223 -18.591 1.00 81.19 132 GLN A N 1
ATOM 1069 C CA . GLN A 1 132 ? 2.583 -9.617 -18.703 1.00 81.19 132 GLN A CA 1
ATOM 1070 C C . GLN A 1 132 ? 2.399 -11.127 -18.538 1.00 81.19 132 GLN A C 1
ATOM 1072 O O . GLN A 1 132 ? 1.392 -11.530 -17.964 1.00 81.19 132 GLN A O 1
ATOM 1077 N N . ASN A 1 133 ? 3.337 -11.943 -19.020 1.00 83.31 133 ASN A N 1
ATOM 1078 C CA . ASN A 1 133 ? 3.288 -13.391 -18.826 1.00 83.31 133 ASN A CA 1
ATOM 1079 C C . ASN A 1 133 ? 3.522 -13.743 -17.357 1.00 83.31 133 ASN A C 1
ATOM 1081 O O . ASN A 1 133 ? 2.667 -14.381 -16.763 1.00 83.31 133 ASN A O 1
ATOM 1085 N N . VAL A 1 134 ? 4.553 -13.168 -16.731 1.00 82.81 134 VAL A N 1
ATOM 1086 C CA . VAL A 1 134 ? 4.800 -13.361 -15.291 1.00 82.81 134 VAL A CA 1
ATOM 1087 C C . VAL A 1 134 ? 3.608 -12.890 -14.454 1.00 82.81 134 VAL A C 1
ATOM 1089 O O . VAL A 1 134 ? 3.227 -13.538 -13.488 1.00 82.81 134 VAL A O 1
ATOM 1092 N N . LYS A 1 135 ? 2.949 -11.787 -14.842 1.00 81.50 135 LYS A N 1
ATOM 1093 C CA . LYS A 1 135 ? 1.708 -11.341 -14.190 1.00 81.50 135 LYS A CA 1
ATOM 1094 C C . LYS A 1 135 ? 0.588 -12.365 -14.299 1.00 81.50 135 LYS A C 1
ATOM 1096 O O . LYS A 1 135 ? -0.150 -12.494 -13.336 1.00 81.50 135 LYS A O 1
ATOM 1101 N N . LYS A 1 136 ? 0.436 -13.053 -15.438 1.00 82.50 136 LYS A N 1
ATOM 1102 C CA . LYS A 1 136 ? -0.575 -14.113 -15.604 1.00 82.50 136 LYS A CA 1
ATOM 1103 C C . LYS A 1 136 ? -0.329 -15.256 -14.628 1.00 82.50 136 LYS A C 1
ATOM 1105 O O . LYS A 1 136 ? -1.277 -15.701 -13.997 1.00 82.50 136 LYS A O 1
ATOM 1110 N N . ASP A 1 137 ? 0.935 -15.611 -14.434 1.00 78.94 137 ASP A N 1
ATOM 1111 C CA . ASP A 1 137 ? 1.361 -16.639 -13.480 1.00 78.94 137 ASP A CA 1
ATOM 1112 C C . ASP A 1 137 ? 1.116 -16.220 -12.013 1.00 78.94 137 ASP A C 1
ATOM 1114 O O . ASP A 1 137 ? 1.191 -17.041 -11.107 1.00 78.94 137 ASP A O 1
ATOM 1118 N N . CYS A 1 138 ? 0.816 -14.936 -11.756 1.00 76.31 138 CYS A N 1
ATOM 1119 C CA . CYS A 1 138 ? 0.439 -14.415 -10.438 1.00 76.31 138 CYS A CA 1
ATOM 1120 C C . CYS A 1 138 ? -1.076 -14.431 -10.170 1.00 76.31 138 CYS A C 1
ATOM 1122 O O . CYS A 1 138 ? -1.483 -13.991 -9.093 1.00 76.31 138 CYS A O 1
ATOM 1124 N N . TYR A 1 139 ? -1.915 -14.824 -11.133 1.00 77.50 139 TYR A N 1
ATOM 1125 C CA . TYR A 1 139 ? -3.356 -14.943 -10.911 1.00 77.50 139 TYR A CA 1
ATOM 1126 C C . TYR A 1 139 ? -3.709 -16.363 -10.452 1.00 77.50 139 TYR A C 1
ATOM 1128 O O . TYR A 1 139 ? -3.056 -17.317 -10.876 1.00 77.50 139 TYR A O 1
ATOM 1136 N N . PRO A 1 140 ? -4.777 -16.518 -9.648 1.00 76.94 140 PRO A N 1
ATOM 1137 C CA . PRO A 1 140 ? -5.356 -17.824 -9.358 1.00 76.94 140 PRO A CA 1
ATOM 1138 C C . PRO A 1 140 ? -5.656 -18.610 -10.641 1.00 76.94 140 PRO A C 1
ATOM 1140 O O . PRO A 1 140 ? -5.885 -18.019 -11.701 1.00 76.94 140 PRO A O 1
ATOM 1143 N N . VAL A 1 141 ? -5.679 -19.941 -10.539 1.00 78.94 141 VAL A N 1
ATOM 1144 C CA . VAL A 1 141 ? -5.953 -20.845 -11.669 1.00 78.94 141 VAL A CA 1
ATOM 1145 C C . VAL A 1 141 ? -7.256 -20.435 -12.354 1.00 78.94 141 VAL A C 1
ATOM 1147 O O . VAL A 1 141 ? -8.221 -20.070 -11.690 1.00 78.94 141 VAL A O 1
ATOM 1150 N N . GLN A 1 142 ? -7.305 -20.477 -13.684 1.00 73.38 142 GLN A N 1
ATOM 1151 C CA . GLN A 1 142 ? -8.425 -19.931 -14.460 1.00 73.38 142 GLN A CA 1
ATOM 1152 C C . GLN A 1 142 ? -9.774 -20.628 -14.190 1.00 73.38 142 GLN A C 1
ATOM 1154 O O . GLN A 1 142 ? -10.824 -20.049 -14.440 1.00 73.38 142 GLN A O 1
ATOM 1159 N N . GLU A 1 143 ? -9.741 -21.834 -13.624 1.00 78.75 143 GLU A N 1
ATOM 1160 C CA . GLU A 1 143 ? -10.903 -22.601 -13.154 1.00 78.75 143 GLU A CA 1
ATOM 1161 C C . GLU A 1 143 ? -11.499 -22.051 -11.843 1.00 78.75 143 GLU A C 1
ATOM 1163 O O . GLU A 1 143 ? -12.663 -22.298 -11.545 1.00 78.75 143 GLU A O 1
ATOM 1168 N N . SER A 1 144 ? -10.728 -21.269 -11.078 1.00 76.69 144 SER A N 1
ATOM 1169 C CA . SER A 1 144 ? -11.121 -20.751 -9.756 1.00 76.69 144 SER A CA 1
ATOM 1170 C C . SER A 1 144 ? -11.939 -19.458 -9.800 1.00 76.69 144 SER A C 1
ATOM 1172 O O . SER A 1 144 ? -12.461 -19.035 -8.764 1.00 76.69 144 SER A O 1
ATOM 1174 N N . TYR A 1 145 ? -12.046 -18.804 -10.967 1.00 79.50 145 TYR A N 1
ATOM 1175 C CA . TYR A 1 145 ? -12.723 -17.515 -11.084 1.00 79.50 145 TYR A CA 1
ATOM 1176 C C . TYR A 1 145 ? -13.592 -17.356 -12.332 1.00 79.50 145 TYR A C 1
ATOM 1178 O O . TYR A 1 145 ? -13.244 -17.771 -13.436 1.00 79.50 145 TYR A O 1
ATOM 1186 N N . ARG A 1 146 ? -14.717 -16.657 -12.163 1.00 78.56 146 ARG A N 1
ATOM 1187 C CA . ARG A 1 146 ? -15.674 -16.317 -13.217 1.00 78.56 146 ARG A CA 1
ATOM 1188 C C . ARG A 1 146 ? -15.858 -14.807 -13.278 1.00 78.56 146 ARG A C 1
ATOM 1190 O O . ARG A 1 146 ? -16.262 -14.181 -12.305 1.00 78.56 146 ARG A O 1
ATOM 1197 N N . ILE A 1 147 ? -15.586 -14.215 -14.440 1.00 79.06 147 ILE A N 1
ATOM 1198 C CA . ILE A 1 147 ? -15.785 -12.779 -14.684 1.00 79.06 147 ILE A CA 1
ATOM 1199 C C . ILE A 1 147 ? -16.953 -12.617 -15.655 1.00 79.06 147 ILE A C 1
ATOM 1201 O O . ILE A 1 147 ? -16.873 -13.041 -16.807 1.00 79.06 147 ILE A O 1
ATOM 1205 N N . THR A 1 148 ? -18.029 -11.988 -15.196 1.00 78.81 148 THR A N 1
ATOM 1206 C CA . THR A 1 148 ? -19.152 -11.532 -16.020 1.00 78.81 148 THR A CA 1
ATOM 1207 C C . THR A 1 148 ? -19.108 -10.005 -16.171 1.00 78.81 148 THR A C 1
ATOM 1209 O O . THR A 1 148 ? -18.242 -9.331 -15.611 1.00 78.81 148 THR A O 1
ATOM 1212 N N . ALA A 1 149 ? -20.027 -9.429 -16.953 1.00 72.38 149 ALA A N 1
ATOM 1213 C CA . ALA A 1 149 ? -20.117 -7.975 -17.116 1.00 72.38 149 ALA A CA 1
ATOM 1214 C C . ALA A 1 149 ? -20.506 -7.243 -15.814 1.00 72.38 149 ALA A C 1
ATOM 1216 O O . ALA A 1 149 ? -20.248 -6.046 -15.689 1.00 72.38 149 ALA A O 1
ATOM 1217 N N . THR A 1 150 ? -21.121 -7.951 -14.863 1.00 68.31 150 THR A N 1
ATOM 1218 C CA . THR A 1 150 ? -21.706 -7.386 -13.641 1.00 68.31 150 THR A CA 1
ATOM 1219 C C . THR A 1 150 ? -21.036 -7.876 -12.359 1.00 68.31 150 THR A C 1
ATOM 1221 O O . THR A 1 150 ? -21.052 -7.149 -11.369 1.00 68.31 150 THR A O 1
ATOM 1224 N N . CYS A 1 151 ? -20.411 -9.056 -12.356 1.00 58.66 151 CYS A N 1
ATOM 1225 C CA . CYS A 1 151 ? -19.726 -9.609 -11.188 1.00 58.66 151 CYS A CA 1
ATOM 1226 C C . CYS A 1 151 ? -18.414 -10.316 -11.558 1.00 58.66 151 CYS A C 1
ATOM 1228 O O . CYS A 1 151 ? -18.263 -10.868 -12.647 1.00 58.66 151 CYS A O 1
ATOM 1230 N N . ALA A 1 152 ? -17.459 -10.305 -10.630 1.00 76.25 152 ALA A N 1
ATOM 1231 C CA . ALA A 1 152 ? -16.291 -11.174 -10.660 1.00 76.25 152 ALA A CA 1
ATOM 1232 C C . ALA A 1 152 ? -16.332 -12.033 -9.396 1.00 76.25 152 ALA A C 1
ATOM 1234 O O . ALA A 1 152 ? -16.279 -11.503 -8.287 1.00 76.25 152 ALA A O 1
ATOM 1235 N N . GLU A 1 153 ? -16.466 -13.339 -9.576 1.00 78.75 153 GLU A N 1
ATOM 1236 C CA . GLU A 1 153 ? -16.581 -14.323 -8.505 1.00 78.75 153 GLU A CA 1
ATOM 1237 C C . GLU A 1 153 ? -15.318 -15.181 -8.500 1.00 78.75 153 GLU A C 1
ATOM 1239 O O . GLU A 1 153 ? -14.836 -15.592 -9.556 1.00 78.75 153 GLU A O 1
ATOM 1244 N N . VAL A 1 154 ? -14.763 -15.428 -7.318 1.00 82.00 154 VAL A N 1
ATOM 1245 C CA . VAL A 1 154 ? -13.598 -16.293 -7.121 1.00 82.00 154 VAL A CA 1
ATOM 1246 C C . VAL A 1 154 ? -13.868 -17.149 -5.892 1.00 82.00 154 VAL A C 1
ATOM 1248 O O . VAL A 1 154 ? -14.354 -16.628 -4.886 1.00 82.00 154 VAL A O 1
ATOM 1251 N N . ASN A 1 155 ? -13.539 -18.437 -5.948 1.00 78.69 155 ASN A N 1
ATOM 1252 C CA . ASN A 1 155 ? -13.601 -19.288 -4.766 1.00 78.69 155 ASN A CA 1
ATOM 1253 C C . ASN A 1 155 ? -12.568 -18.824 -3.727 1.00 78.69 155 ASN A C 1
ATOM 1255 O O . ASN A 1 155 ? -11.364 -18.785 -3.993 1.00 78.69 155 ASN A O 1
ATOM 1259 N N . LEU A 1 156 ? -13.045 -18.475 -2.532 1.00 72.25 156 LEU A N 1
ATOM 1260 C CA . LEU A 1 156 ? -12.215 -17.941 -1.455 1.00 72.25 156 LEU A CA 1
ATOM 1261 C C . LEU A 1 156 ? -11.060 -18.887 -1.099 1.00 72.25 156 LEU A C 1
ATOM 1263 O O . LEU A 1 156 ? -9.935 -18.430 -0.907 1.00 72.25 156 LEU A O 1
ATOM 1267 N N . GLN A 1 157 ? -11.318 -20.195 -1.063 1.00 73.12 157 GLN A N 1
ATOM 1268 C CA . GLN A 1 157 ? -10.315 -21.182 -0.670 1.00 73.12 157 GLN A CA 1
ATOM 1269 C C . GLN A 1 157 ? -9.151 -21.251 -1.669 1.00 73.12 157 GLN A C 1
ATOM 1271 O O . GLN A 1 157 ? -7.989 -21.326 -1.267 1.00 73.12 157 GLN A O 1
ATOM 1276 N N . ASP A 1 158 ? -9.441 -21.129 -2.963 1.00 76.75 158 ASP A N 1
ATOM 1277 C CA . ASP A 1 158 ? -8.431 -21.160 -4.024 1.00 76.75 158 ASP A CA 1
ATOM 1278 C C . ASP A 1 158 ? -7.555 -19.899 -4.008 1.00 76.75 158 ASP A C 1
ATOM 1280 O O . ASP A 1 158 ? -6.346 -19.969 -4.240 1.00 76.75 158 ASP A O 1
ATOM 1284 N N . VAL A 1 159 ? -8.129 -18.744 -3.645 1.00 74.50 159 VAL A N 1
ATOM 1285 C CA . VAL A 1 159 ? -7.366 -17.502 -3.421 1.00 74.50 159 VAL A CA 1
ATOM 1286 C C . VAL A 1 159 ? -6.443 -17.643 -2.224 1.00 74.50 159 VAL A C 1
ATOM 1288 O O . VAL A 1 159 ? -5.279 -17.247 -2.303 1.00 74.50 159 VAL A O 1
ATOM 1291 N N . LEU A 1 160 ? -6.943 -18.200 -1.120 1.00 72.38 160 LEU A N 1
ATOM 1292 C CA . LEU A 1 160 ? -6.158 -18.403 0.093 1.00 72.38 160 LEU A CA 1
ATOM 1293 C C . LEU A 1 160 ? -4.989 -19.359 -0.158 1.00 72.38 160 LEU A C 1
ATOM 1295 O O . LEU A 1 160 ? -3.857 -19.030 0.191 1.00 72.38 160 LEU A O 1
ATOM 1299 N N . HIS A 1 161 ? -5.226 -20.482 -0.840 1.00 73.50 161 HIS A N 1
ATOM 1300 C CA . HIS A 1 161 ? -4.170 -21.424 -1.212 1.00 73.50 161 HIS A CA 1
ATOM 1301 C C . HIS A 1 161 ? -3.142 -20.806 -2.161 1.00 73.50 161 HIS A C 1
ATOM 1303 O O . HIS A 1 161 ? -1.944 -20.886 -1.893 1.00 73.50 161 HIS A O 1
ATOM 1309 N N . HIS A 1 162 ? -3.589 -20.123 -3.218 1.00 78.19 162 HIS A N 1
ATOM 1310 C CA . HIS A 1 162 ? -2.694 -19.430 -4.143 1.00 78.19 162 HIS A CA 1
ATOM 1311 C C . HIS A 1 162 ? -1.839 -18.375 -3.419 1.00 78.19 162 HIS A C 1
ATOM 1313 O O . HIS A 1 162 ? -0.633 -18.276 -3.646 1.00 78.19 162 HIS A O 1
ATOM 1319 N N . THR A 1 163 ? -2.442 -17.612 -2.504 1.00 73.00 163 THR A N 1
ATOM 1320 C CA . THR A 1 163 ? -1.745 -16.592 -1.705 1.00 73.00 163 THR A CA 1
ATOM 1321 C C . THR A 1 163 ? -0.731 -17.224 -0.751 1.00 73.00 163 THR A C 1
ATOM 1323 O O . THR A 1 163 ? 0.400 -16.750 -0.677 1.00 73.00 163 THR A O 1
ATOM 1326 N N . ALA A 1 164 ? -1.082 -18.325 -0.080 1.00 71.88 164 ALA A N 1
ATOM 1327 C CA . ALA A 1 164 ? -0.179 -19.058 0.805 1.00 71.88 164 ALA A CA 1
ATOM 1328 C C . ALA A 1 164 ? 1.035 -19.627 0.050 1.00 71.88 164 ALA A C 1
ATOM 1330 O O . ALA A 1 164 ? 2.173 -19.412 0.466 1.00 71.88 164 ALA A O 1
ATOM 1331 N N . SER A 1 165 ? 0.826 -20.276 -1.102 1.00 75.25 165 SER A N 1
ATOM 1332 C CA . SER A 1 165 ? 1.918 -20.783 -1.947 1.00 75.25 165 SER A CA 1
ATOM 1333 C C . SER A 1 165 ? 2.840 -19.661 -2.434 1.00 75.25 165 SER A C 1
ATOM 1335 O O . SER A 1 165 ? 4.061 -19.802 -2.430 1.00 75.25 165 SER A O 1
ATOM 1337 N N . ARG A 1 166 ? 2.266 -18.516 -2.814 1.00 72.50 166 ARG A N 1
ATOM 1338 C CA . ARG A 1 166 ? 3.004 -17.325 -3.255 1.00 72.50 166 ARG A CA 1
ATOM 1339 C C . ARG A 1 166 ? 3.844 -16.700 -2.148 1.00 72.50 166 ARG A C 1
ATOM 1341 O O . ARG A 1 166 ? 4.985 -16.331 -2.411 1.00 72.50 166 ARG A O 1
ATOM 1348 N N . LEU A 1 167 ? 3.280 -16.580 -0.949 1.00 68.19 167 LEU A N 1
ATOM 1349 C CA . LEU A 1 167 ? 3.979 -16.064 0.224 1.00 68.19 167 LEU A CA 1
ATOM 1350 C C . LEU A 1 167 ? 5.147 -16.976 0.601 1.00 68.19 167 LEU A C 1
ATOM 1352 O O . LEU A 1 167 ? 6.245 -16.480 0.826 1.00 68.19 167 LEU A O 1
ATOM 1356 N N . LEU A 1 168 ? 4.946 -18.296 0.579 1.00 66.12 168 LEU A N 1
ATOM 1357 C CA . LEU A 1 168 ? 6.006 -19.271 0.848 1.00 66.12 168 LEU A CA 1
ATOM 1358 C C . LEU A 1 168 ? 7.163 -19.179 -0.156 1.00 66.12 168 LEU A C 1
ATOM 1360 O O . LEU A 1 168 ? 8.316 -19.269 0.258 1.00 66.12 168 LEU A O 1
ATOM 1364 N N . LEU A 1 169 ? 6.875 -18.940 -1.441 1.00 67.44 169 LEU A N 1
ATOM 1365 C CA . LEU A 1 169 ? 7.889 -18.740 -2.487 1.00 67.44 169 LEU A CA 1
ATOM 1366 C C . LEU A 1 169 ? 8.657 -17.417 -2.344 1.00 67.44 169 LEU A C 1
ATOM 1368 O O . LEU A 1 169 ? 9.852 -17.374 -2.607 1.00 67.44 169 LEU A O 1
ATOM 1372 N N . SER A 1 170 ? 7.993 -16.328 -1.943 1.00 62.16 170 SER A N 1
ATOM 1373 C CA . SER A 1 170 ? 8.661 -15.028 -1.750 1.00 62.16 170 SER A CA 1
ATOM 1374 C C . SER A 1 170 ? 9.429 -14.934 -0.437 1.00 62.16 170 SER A C 1
ATOM 1376 O O . SER A 1 170 ? 10.372 -14.161 -0.323 1.00 62.16 170 SER A O 1
ATOM 1378 N N . LEU A 1 171 ? 9.000 -15.692 0.570 1.00 61.28 171 LEU A N 1
ATOM 1379 C CA . LEU A 1 171 ? 9.567 -15.658 1.911 1.00 61.28 171 LEU A CA 1
ATOM 1380 C C . LEU A 1 171 ? 10.552 -16.804 2.147 1.00 61.28 171 LEU A C 1
ATOM 1382 O O . LEU A 1 171 ? 11.027 -16.939 3.265 1.00 61.28 171 LEU A O 1
ATOM 1386 N N . THR A 1 172 ? 10.882 -17.621 1.140 1.00 63.00 172 THR A N 1
ATOM 1387 C CA . THR A 1 172 ? 11.736 -18.806 1.324 1.00 63.00 172 THR A CA 1
ATOM 1388 C C . THR A 1 172 ? 13.098 -18.443 1.927 1.00 63.00 172 THR A C 1
ATOM 1390 O O . THR A 1 172 ? 13.551 -19.112 2.847 1.00 63.00 172 THR A O 1
ATOM 1393 N N . GLU A 1 173 ? 13.710 -17.340 1.489 1.00 57.75 173 GLU A N 1
ATOM 1394 C CA . GLU A 1 173 ? 15.005 -16.875 2.006 1.00 57.75 173 GLU A CA 1
ATOM 1395 C C . GLU A 1 173 ? 14.888 -16.245 3.403 1.00 57.75 173 GLU A C 1
ATOM 1397 O O . GLU A 1 173 ? 15.728 -16.485 4.265 1.00 57.75 173 GLU A O 1
ATOM 1402 N N . VAL A 1 174 ? 13.812 -15.497 3.669 1.00 55.31 174 VAL A N 1
ATOM 1403 C CA . VAL A 1 174 ? 13.579 -14.810 4.953 1.00 55.31 174 VAL A CA 1
ATOM 1404 C C . VAL A 1 174 ? 13.139 -15.792 6.040 1.00 55.31 174 VAL A C 1
ATOM 1406 O O . VAL A 1 174 ? 13.590 -15.699 7.175 1.00 55.31 174 VAL A O 1
ATOM 1409 N N . VAL A 1 175 ? 12.299 -16.773 5.711 1.00 53.19 175 VAL A N 1
ATOM 1410 C CA . VAL A 1 175 ? 11.812 -17.815 6.633 1.00 53.19 175 VAL A CA 1
ATOM 1411 C C . VAL A 1 175 ? 12.926 -18.789 7.008 1.00 53.19 175 VAL A C 1
ATOM 1413 O O . VAL A 1 175 ? 12.902 -19.327 8.107 1.00 53.19 175 VAL A O 1
ATOM 1416 N N . GLN A 1 176 ? 13.924 -18.972 6.140 1.00 57.94 176 GLN A N 1
ATOM 1417 C CA . GLN A 1 176 ? 15.122 -19.757 6.451 1.00 57.94 176 GLN A CA 1
ATOM 1418 C C . GLN A 1 176 ? 16.116 -19.033 7.378 1.00 57.94 176 GLN A C 1
ATOM 1420 O O . GLN A 1 176 ? 16.928 -19.708 8.004 1.00 57.94 176 GLN A O 1
ATOM 1425 N N . HIS A 1 177 ? 16.064 -17.697 7.474 1.00 54.84 177 HIS A N 1
ATOM 1426 C CA . HIS A 1 177 ? 17.072 -16.889 8.180 1.00 54.84 177 HIS A CA 1
ATOM 1427 C C . HIS A 1 177 ? 16.534 -16.045 9.349 1.00 54.84 177 HIS A C 1
ATOM 1429 O O . HIS A 1 177 ? 17.335 -15.424 10.040 1.00 54.84 177 HIS A O 1
ATOM 1435 N N . SER A 1 178 ? 15.219 -15.996 9.587 1.00 51.16 178 SER A N 1
ATOM 1436 C CA . SER A 1 178 ? 14.629 -15.238 10.706 1.00 51.16 178 SER A CA 1
ATOM 1437 C C . SER A 1 178 ? 14.396 -16.130 11.925 1.00 51.16 178 SER A C 1
ATOM 1439 O O . SER A 1 178 ? 13.853 -17.226 11.792 1.00 51.16 178 SER A O 1
ATOM 1441 N N . SER A 1 179 ? 14.787 -15.649 13.108 1.00 62.91 179 SER A N 1
ATOM 1442 C CA . SER A 1 179 ? 14.381 -16.223 14.393 1.00 62.91 179 SER A CA 1
ATOM 1443 C C . SER A 1 179 ? 12.969 -15.758 14.759 1.00 62.91 179 SER A C 1
ATOM 1445 O O . SER A 1 179 ? 12.528 -14.674 14.369 1.00 62.91 179 SER A O 1
ATOM 1447 N N . ASP A 1 180 ? 12.245 -16.586 15.513 1.00 55.28 180 ASP A N 1
ATOM 1448 C CA . ASP A 1 180 ? 10.841 -16.346 15.873 1.00 55.28 180 ASP A CA 1
ATOM 1449 C C . ASP A 1 180 ? 10.628 -15.049 16.689 1.00 55.28 180 ASP A C 1
ATOM 1451 O O . ASP A 1 180 ? 9.548 -14.468 16.653 1.00 55.28 180 ASP A O 1
ATOM 1455 N N . GLU A 1 181 ? 11.679 -14.538 17.335 1.00 54.75 181 GLU A N 1
ATOM 1456 C CA . GLU A 1 181 ? 11.668 -13.377 18.239 1.00 54.75 181 GLU A CA 1
ATOM 1457 C C . GLU A 1 181 ? 11.596 -12.013 17.515 1.00 54.75 181 GLU A C 1
ATOM 1459 O O . GLU A 1 181 ? 11.006 -11.057 18.018 1.00 54.75 181 GLU A O 1
ATOM 1464 N N . GLU A 1 182 ? 12.156 -11.890 16.304 1.00 48.72 182 GLU A N 1
ATOM 1465 C CA . GLU A 1 182 ? 12.193 -10.611 15.565 1.00 48.72 182 GLU A CA 1
ATOM 1466 C C . GLU A 1 182 ? 10.839 -10.252 14.928 1.00 48.72 182 GLU A C 1
ATOM 1468 O O . GLU A 1 182 ? 10.585 -9.100 14.570 1.00 48.72 182 GLU A O 1
ATOM 1473 N N . ARG A 1 183 ? 9.935 -11.231 14.816 1.00 50.72 183 ARG A N 1
ATOM 1474 C CA . ARG A 1 183 ? 8.586 -11.055 14.254 1.00 50.72 183 ARG A CA 1
ATOM 1475 C C . ARG A 1 183 ? 7.611 -10.382 15.221 1.00 50.72 183 ARG A C 1
ATOM 1477 O O . ARG A 1 183 ? 6.557 -9.930 14.781 1.00 50.72 183 ARG A O 1
ATOM 1484 N N . GLU A 1 184 ? 7.955 -10.288 16.504 1.00 50.53 184 GLU A N 1
ATOM 1485 C CA . GLU A 1 184 ? 7.047 -9.820 17.558 1.00 50.53 184 GLU A CA 1
ATOM 1486 C C . GLU A 1 184 ? 7.165 -8.318 17.888 1.00 50.53 184 GLU A C 1
ATOM 1488 O O . GLU A 1 184 ? 6.335 -7.788 18.620 1.00 50.53 184 GLU A O 1
ATOM 1493 N N . THR A 1 185 ? 8.157 -7.590 17.356 1.00 42.44 185 THR A N 1
ATOM 1494 C CA . THR A 1 185 ? 8.584 -6.293 17.935 1.00 42.44 185 THR A CA 1
ATOM 1495 C C . THR A 1 185 ? 8.323 -5.034 17.091 1.00 42.44 185 THR A C 1
ATOM 1497 O O . THR A 1 185 ? 8.839 -3.960 17.402 1.00 42.44 185 THR A O 1
ATOM 1500 N N . LEU A 1 186 ? 7.490 -5.094 16.047 1.00 40.97 186 LEU A N 1
ATOM 1501 C CA . LEU A 1 186 ? 7.196 -3.924 15.201 1.00 40.97 186 LEU A CA 1
ATOM 1502 C C . LEU A 1 186 ? 5.877 -3.224 15.587 1.00 40.97 186 LEU A C 1
ATOM 1504 O O . L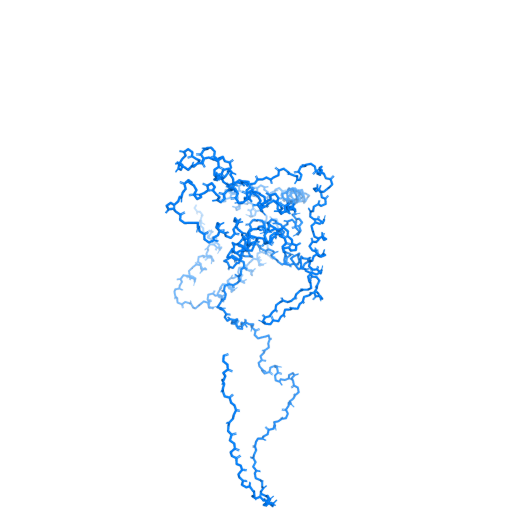EU A 1 186 ? 4.796 -3.752 15.345 1.00 40.97 186 LEU A O 1
ATOM 1508 N N . THR A 1 187 ? 5.957 -1.986 16.101 1.00 39.56 187 THR A N 1
ATOM 1509 C CA . THR A 1 187 ? 4.787 -1.138 16.441 1.00 39.56 187 THR A CA 1
ATOM 1510 C C . THR A 1 187 ? 4.878 0.293 15.897 1.00 39.56 187 THR A C 1
ATOM 1512 O O . THR A 1 187 ? 5.928 0.932 15.955 1.00 39.56 187 THR A O 1
ATOM 1515 N N . LEU A 1 188 ? 3.743 0.823 15.420 1.00 33.56 188 LEU A N 1
ATOM 1516 C CA . LEU A 1 188 ? 3.561 2.180 14.883 1.00 33.56 188 LEU A CA 1
ATOM 1517 C C . LEU A 1 188 ? 2.687 3.013 15.844 1.00 33.56 188 LEU A C 1
ATOM 1519 O O . LEU A 1 188 ? 1.626 2.559 16.259 1.00 33.56 188 LEU A O 1
ATOM 1523 N N . MET A 1 189 ? 3.124 4.223 16.221 1.00 36.25 189 MET A N 1
ATOM 1524 C CA . MET A 1 189 ? 2.492 5.008 17.299 1.00 36.25 189 MET A CA 1
ATOM 1525 C C . MET A 1 189 ? 1.450 6.037 16.821 1.00 36.25 189 MET A C 1
ATOM 1527 O O . MET A 1 189 ? 1.782 6.960 16.074 1.00 36.25 189 MET A O 1
ATOM 1531 N N . TYR A 1 190 ? 0.235 5.964 17.381 1.00 46.44 190 TYR A N 1
ATOM 1532 C CA . TYR A 1 190 ? -0.799 7.014 17.365 1.00 46.44 190 TYR A CA 1
ATOM 1533 C C . TYR A 1 190 ? -0.679 7.878 18.640 1.00 46.44 190 TYR A C 1
ATOM 1535 O O . TYR A 1 190 ? -1.149 7.527 19.718 1.00 46.44 190 TYR A O 1
ATOM 1543 N N . LYS A 1 191 ? 0.032 9.007 18.533 1.00 61.34 191 LYS A N 1
ATOM 1544 C CA . LYS A 1 191 ? 0.725 9.694 19.645 1.00 61.34 191 LYS A CA 1
ATOM 1545 C C . LYS A 1 191 ? -0.116 10.417 20.721 1.00 61.34 191 LYS A C 1
ATOM 1547 O O . LYS A 1 191 ? 0.493 11.023 21.592 1.00 61.34 191 LYS A O 1
ATOM 1552 N N . PHE A 1 192 ? -1.453 10.375 20.723 1.00 67.44 192 PHE A N 1
ATOM 1553 C CA . PHE A 1 192 ? -2.234 11.086 21.760 1.00 67.44 192 PHE A CA 1
ATOM 1554 C C . PHE A 1 192 ? -2.324 10.306 23.081 1.00 67.44 192 PHE A C 1
ATOM 1556 O O . PHE A 1 192 ? -2.086 10.860 24.148 1.00 67.44 192 PHE A O 1
ATOM 1563 N N . PHE A 1 193 ? -2.611 9.006 23.016 1.00 74.00 193 PHE A N 1
ATOM 1564 C CA . PHE A 1 193 ? -2.703 8.152 24.206 1.00 74.00 193 PHE A CA 1
ATOM 1565 C C . PHE A 1 193 ? -1.360 7.507 24.588 1.00 74.00 193 PHE A C 1
ATOM 1567 O O . PHE A 1 193 ? -1.273 6.809 25.591 1.00 74.00 193 PHE A O 1
ATOM 1574 N N . ALA A 1 194 ? -0.296 7.735 23.809 1.00 77.25 194 ALA A N 1
ATOM 1575 C CA . ALA A 1 194 ? 1.025 7.173 24.085 1.00 77.25 194 ALA A CA 1
ATOM 1576 C C . ALA A 1 194 ? 1.585 7.683 25.424 1.00 77.25 194 ALA A C 1
ATOM 1578 O O . ALA A 1 194 ? 1.948 6.876 26.282 1.00 77.25 194 ALA A O 1
ATOM 1579 N N . ASP A 1 195 ? 1.563 9.003 25.613 1.00 82.81 195 ASP A N 1
ATOM 1580 C CA . ASP A 1 195 ? 1.993 9.692 26.828 1.00 82.81 195 ASP A CA 1
ATOM 1581 C C . ASP A 1 195 ? 0.794 10.436 27.438 1.00 82.81 195 ASP A C 1
ATOM 1583 O O . ASP A 1 195 ? 0.437 11.541 27.022 1.00 82.81 195 ASP A O 1
ATOM 1587 N N . HIS A 1 196 ? 0.105 9.774 28.373 1.00 84.19 196 HIS A N 1
ATOM 1588 C CA . HIS A 1 196 ? -1.110 10.318 28.982 1.00 84.19 196 HIS A CA 1
ATOM 1589 C C . HIS A 1 196 ? -0.815 11.523 29.881 1.00 84.19 196 HIS A C 1
ATOM 1591 O O . HIS A 1 196 ? -1.654 12.416 29.970 1.00 84.19 196 HIS A O 1
ATOM 1597 N N . GLU A 1 197 ? 0.371 11.589 30.497 1.00 86.19 197 GLU A N 1
ATOM 1598 C CA . GLU A 1 197 ? 0.777 12.712 31.347 1.00 86.19 197 GLU A CA 1
ATOM 1599 C C . GLU A 1 197 ? 1.037 13.959 30.507 1.00 86.19 197 GLU A C 1
ATOM 1601 O O . GLU A 1 197 ? 0.532 15.042 30.819 1.00 86.19 197 GLU A O 1
ATOM 1606 N N . LEU A 1 198 ? 1.752 13.802 29.388 1.00 84.06 198 LEU A N 1
ATOM 1607 C CA . LEU A 1 198 ? 1.981 14.901 28.459 1.00 84.06 198 LEU A CA 1
ATOM 1608 C C . LEU A 1 198 ? 0.658 15.404 27.867 1.00 84.06 198 LEU A C 1
ATOM 1610 O O . LEU A 1 198 ? 0.401 16.608 27.877 1.00 84.06 198 LEU A O 1
ATOM 1614 N N . SER A 1 199 ? -0.221 14.504 27.418 1.00 81.12 199 SER A N 1
ATOM 1615 C CA . SER A 1 199 ? -1.536 14.881 26.884 1.00 81.12 199 SER A CA 1
ATOM 1616 C C . SER A 1 199 ? -2.424 15.565 27.928 1.00 81.12 199 SER A C 1
ATOM 1618 O O . SER A 1 199 ? -3.083 16.556 27.601 1.00 81.12 199 SER A O 1
ATOM 1620 N N . ALA A 1 200 ? -2.400 15.111 29.184 1.00 89.12 200 ALA A N 1
ATOM 1621 C CA . ALA A 1 200 ? -3.091 15.762 30.298 1.00 89.12 200 ALA A CA 1
ATOM 1622 C C . ALA A 1 200 ? -2.557 17.179 30.540 1.00 89.12 200 ALA A C 1
ATOM 1624 O O . ALA A 1 200 ? -3.334 18.129 30.613 1.00 89.12 200 ALA A O 1
ATOM 1625 N N . SER A 1 201 ? -1.230 17.345 30.571 1.00 87.81 201 SER A N 1
ATOM 1626 C CA . SER A 1 201 ? -0.591 18.650 30.784 1.00 87.81 201 SER A CA 1
ATOM 1627 C C . SER A 1 201 ? -0.923 19.670 29.687 1.00 87.81 201 SER A C 1
ATOM 1629 O O . SER A 1 201 ? -1.098 20.851 29.975 1.00 87.81 201 SER A O 1
ATOM 1631 N N . ILE A 1 202 ? -1.055 19.213 28.434 1.00 82.50 202 ILE A N 1
ATOM 1632 C CA . ILE A 1 202 ? -1.369 20.065 27.279 1.00 82.50 202 ILE A CA 1
ATOM 1633 C C . ILE A 1 202 ? -2.859 20.421 27.239 1.00 82.50 202 ILE A C 1
ATOM 1635 O O . ILE A 1 202 ? -3.211 21.565 26.957 1.00 82.50 202 ILE A O 1
ATOM 1639 N N . THR A 1 203 ? -3.740 19.443 27.466 1.00 81.50 203 THR A N 1
ATOM 1640 C CA . THR A 1 203 ? -5.196 19.620 27.311 1.00 81.50 203 THR A CA 1
ATOM 1641 C C . THR A 1 203 ? -5.886 20.140 28.571 1.00 81.50 203 THR A C 1
ATOM 1643 O O . THR A 1 203 ? -7.014 20.622 28.484 1.00 81.50 203 THR A O 1
ATOM 1646 N N . GLY A 1 204 ? -5.233 20.049 29.734 1.00 84.94 204 GLY A N 1
ATOM 1647 C CA . GLY A 1 204 ? -5.831 20.356 31.035 1.00 84.94 204 GLY A CA 1
ATOM 1648 C C . GLY A 1 204 ? -6.885 19.334 31.479 1.00 84.94 204 GLY A C 1
ATOM 1649 O O . GLY A 1 204 ? -7.684 19.626 32.366 1.00 84.94 204 GLY A O 1
ATOM 1650 N N . ILE A 1 205 ? -6.923 18.161 30.840 1.00 86.75 205 ILE A N 1
ATOM 1651 C CA . ILE A 1 205 ? -7.814 17.049 31.187 1.00 86.75 205 ILE A CA 1
ATOM 1652 C C . ILE A 1 205 ? -7.143 16.193 32.265 1.00 86.75 205 ILE A C 1
ATOM 1654 O O . ILE A 1 205 ? -5.917 16.104 32.324 1.00 86.75 205 ILE A O 1
ATOM 1658 N N . ASP A 1 206 ? -7.945 15.551 33.113 1.00 91.31 206 ASP A N 1
ATOM 1659 C CA . ASP A 1 206 ? -7.443 14.642 34.137 1.00 91.31 206 ASP A CA 1
ATOM 1660 C C . ASP A 1 206 ? -6.619 13.486 33.536 1.00 91.31 206 ASP A C 1
ATOM 1662 O O . ASP A 1 206 ? -7.044 12.795 32.602 1.00 91.31 206 ASP A O 1
ATOM 1666 N N . SER A 1 207 ? -5.428 13.266 34.101 1.00 91.12 207 SER A N 1
ATOM 1667 C CA . SER A 1 207 ? -4.499 12.223 33.646 1.00 91.12 207 SER A CA 1
ATOM 1668 C C . SER A 1 207 ? -5.063 10.819 33.872 1.00 91.12 207 SER A C 1
ATOM 1670 O O . SER A 1 207 ? -4.878 9.941 33.027 1.00 91.12 207 SER A O 1
ATOM 1672 N N . GLY A 1 208 ? -5.804 10.609 34.966 1.00 91.31 208 GLY A N 1
ATOM 1673 C CA . GLY A 1 208 ? -6.440 9.330 35.282 1.00 91.31 208 GLY A CA 1
ATOM 1674 C C . GLY A 1 208 ? -7.517 8.953 34.267 1.00 91.31 208 GLY A C 1
ATOM 1675 O O . GLY A 1 208 ? -7.594 7.799 33.833 1.00 91.31 208 GLY A O 1
ATOM 1676 N N . LEU A 1 209 ? -8.297 9.932 33.807 1.00 91.06 209 LEU A N 1
ATOM 1677 C CA . LEU A 1 209 ? -9.287 9.715 32.757 1.00 91.06 209 LEU A CA 1
ATOM 1678 C C . LEU A 1 209 ? -8.635 9.371 31.406 1.00 91.06 209 LEU A C 1
ATOM 1680 O O . LEU A 1 209 ? -9.061 8.424 30.743 1.00 91.06 209 LEU A O 1
ATOM 1684 N N . ILE A 1 210 ? -7.582 10.093 31.001 1.00 90.56 210 ILE A N 1
ATOM 1685 C CA . ILE A 1 210 ? -6.854 9.798 29.751 1.00 90.56 210 ILE A CA 1
ATOM 1686 C C . ILE A 1 210 ? -6.216 8.406 29.816 1.00 90.56 210 ILE A C 1
ATOM 1688 O O . ILE A 1 210 ? -6.290 7.651 28.844 1.00 90.56 210 ILE A O 1
ATOM 1692 N N . TYR A 1 211 ? -5.632 8.046 30.961 1.00 92.81 211 TYR A N 1
ATOM 1693 C CA . TYR A 1 211 ? -5.080 6.715 31.195 1.00 92.81 211 TYR A CA 1
ATOM 1694 C C . TYR A 1 211 ? -6.153 5.624 31.082 1.00 92.81 211 TYR A C 1
ATOM 1696 O O . TYR A 1 211 ? -5.945 4.615 30.410 1.00 92.81 211 TYR A O 1
ATOM 1704 N N . SER A 1 212 ? -7.335 5.846 31.658 1.00 92.69 212 SER A N 1
ATOM 1705 C CA . SER A 1 212 ? -8.443 4.888 31.578 1.00 92.69 212 SER A CA 1
ATOM 1706 C C . SER A 1 212 ? -8.888 4.662 30.128 1.00 92.69 212 SER A C 1
ATOM 1708 O O . SER A 1 212 ? -9.047 3.520 29.692 1.00 92.69 212 SER A O 1
ATOM 1710 N N . PHE A 1 213 ? -8.993 5.729 29.328 1.00 91.00 213 PHE A N 1
ATOM 1711 C CA . PHE A 1 213 ? -9.302 5.596 27.901 1.00 91.00 213 PHE A CA 1
ATOM 1712 C C . PHE A 1 213 ? -8.195 4.920 27.098 1.00 91.00 213 PHE A C 1
ATOM 1714 O O . PHE A 1 213 ? -8.504 4.131 26.205 1.00 91.00 213 PHE A O 1
ATOM 1721 N N . LYS A 1 214 ? -6.925 5.170 27.432 1.00 90.81 214 LYS A N 1
ATOM 1722 C CA . LYS A 1 214 ? -5.791 4.459 26.835 1.00 90.81 214 LYS A CA 1
ATOM 1723 C C . LYS A 1 214 ? -5.940 2.949 27.028 1.00 90.81 214 LYS A C 1
ATOM 1725 O O . LYS A 1 214 ? -5.931 2.216 26.045 1.00 90.81 214 LYS A O 1
ATOM 1730 N N . VAL A 1 215 ? -6.157 2.502 28.267 1.00 91.88 215 VAL A N 1
ATOM 1731 C CA . VAL A 1 215 ? -6.289 1.074 28.604 1.00 91.88 215 VAL A CA 1
ATOM 1732 C C . VAL A 1 215 ? -7.472 0.431 27.873 1.00 91.88 215 VAL A C 1
ATOM 1734 O O . VAL A 1 215 ? -7.336 -0.659 27.320 1.00 91.88 215 VAL A O 1
ATOM 1737 N N . ILE A 1 216 ? -8.623 1.111 27.813 1.00 91.88 216 ILE A N 1
ATOM 1738 C CA . ILE A 1 216 ? -9.813 0.604 27.107 1.00 91.88 216 ILE A CA 1
ATOM 1739 C C . ILE A 1 216 ? -9.538 0.440 25.606 1.00 91.88 216 ILE A C 1
ATOM 1741 O O . ILE A 1 216 ? -9.860 -0.600 25.029 1.00 91.88 216 ILE A O 1
ATOM 1745 N N . LEU A 1 217 ? -8.944 1.449 24.965 1.00 89.19 217 LEU A N 1
ATOM 1746 C CA . LEU A 1 217 ? -8.674 1.424 23.525 1.00 89.19 217 LEU A CA 1
ATOM 1747 C C . LEU A 1 217 ? -7.583 0.411 23.159 1.00 89.19 217 LEU A C 1
ATOM 1749 O O . LEU A 1 217 ? -7.714 -0.269 22.140 1.00 89.19 217 LEU A O 1
ATOM 1753 N N . GLU A 1 218 ? -6.549 0.266 23.990 1.00 88.44 218 GLU A N 1
ATOM 1754 C CA . GLU A 1 218 ? -5.519 -0.767 23.831 1.00 88.44 218 GLU A CA 1
ATOM 1755 C C . GLU A 1 218 ? -6.123 -2.169 23.962 1.00 88.44 218 GLU A C 1
ATOM 1757 O O . GLU A 1 218 ? -5.862 -3.029 23.121 1.00 88.44 218 GLU A O 1
ATOM 1762 N N . ALA A 1 219 ? -7.004 -2.389 24.945 1.00 89.69 219 ALA A N 1
ATOM 1763 C CA . ALA A 1 219 ? -7.693 -3.664 25.112 1.00 89.69 219 ALA A CA 1
ATOM 1764 C C . ALA A 1 219 ? -8.545 -4.014 23.880 1.00 89.69 219 ALA A C 1
ATOM 1766 O O . ALA A 1 219 ? -8.407 -5.111 23.339 1.00 89.69 219 ALA A O 1
ATOM 1767 N N . VAL A 1 220 ? -9.366 -3.078 23.386 1.00 88.25 220 VAL A N 1
ATOM 1768 C CA . VAL A 1 220 ? -10.223 -3.287 22.201 1.00 88.25 220 VAL A CA 1
ATOM 1769 C C . VAL A 1 220 ? -9.398 -3.534 20.931 1.00 88.25 220 VAL A C 1
ATOM 1771 O O . VAL A 1 220 ? -9.769 -4.378 20.110 1.00 88.25 220 VAL A O 1
ATOM 1774 N N . SER A 1 221 ? -8.267 -2.840 20.787 1.00 86.56 221 SER A N 1
ATOM 1775 C CA . SER A 1 221 ? -7.394 -2.929 19.607 1.00 86.56 221 SER A CA 1
ATOM 1776 C C . SER A 1 221 ? -6.433 -4.121 19.638 1.00 86.56 221 SER A C 1
ATOM 1778 O O . SER A 1 221 ? -5.886 -4.483 18.601 1.00 86.56 221 SER A O 1
ATOM 1780 N N . SER A 1 222 ? -6.238 -4.759 20.797 1.00 84.06 222 SER A N 1
ATOM 1781 C CA . SER A 1 222 ? -5.266 -5.848 20.987 1.00 84.06 222 SER A CA 1
ATOM 1782 C C . SER A 1 222 ? -5.504 -7.081 20.108 1.00 84.06 222 SER A C 1
ATOM 1784 O O . SER A 1 222 ? -4.595 -7.877 19.899 1.00 84.06 222 SER A O 1
ATOM 1786 N N . GLY A 1 223 ? -6.733 -7.284 19.619 1.00 83.62 223 GLY A N 1
ATOM 1787 C CA . GLY A 1 223 ? -7.096 -8.485 18.864 1.00 83.62 223 GLY A CA 1
ATOM 1788 C C . GLY A 1 223 ? -7.101 -9.770 19.705 1.00 83.62 223 GLY A C 1
ATOM 1789 O O . GLY A 1 223 ? -7.243 -10.857 19.149 1.00 83.62 223 GLY A O 1
ATOM 1790 N N . HIS A 1 224 ? -6.975 -9.671 21.032 1.00 86.06 224 HIS A N 1
ATOM 1791 C CA . HIS A 1 224 ? -7.006 -10.804 21.956 1.00 86.06 224 HIS A CA 1
ATOM 1792 C C . HIS A 1 224 ? -8.379 -10.975 22.619 1.00 86.06 224 HIS A C 1
ATOM 1794 O O . HIS A 1 224 ? -9.237 -10.093 22.579 1.00 86.06 224 HIS A O 1
ATOM 1800 N N . LYS A 1 225 ? -8.605 -12.139 23.241 1.00 86.44 225 LYS A N 1
ATOM 1801 C CA . LYS A 1 225 ? -9.831 -12.402 24.003 1.00 86.44 225 LYS A CA 1
ATOM 1802 C C . LYS A 1 225 ? -9.806 -11.607 25.313 1.00 86.44 225 LYS A C 1
ATOM 1804 O O . LYS A 1 225 ? -8.918 -11.806 26.136 1.00 86.44 225 LYS A O 1
ATOM 1809 N N . ILE A 1 226 ? -10.794 -10.736 25.498 1.00 89.38 226 ILE A N 1
ATOM 1810 C CA . ILE A 1 226 ? -10.928 -9.868 26.674 1.00 89.38 226 ILE A CA 1
ATOM 1811 C C . ILE A 1 226 ? -11.830 -10.552 27.712 1.00 89.38 226 ILE A C 1
ATOM 1813 O O . ILE A 1 226 ? -12.844 -11.157 27.360 1.00 89.38 226 ILE A O 1
ATOM 1817 N N . ASP A 1 227 ? -11.466 -10.456 28.992 1.00 91.50 227 ASP A N 1
ATOM 1818 C CA . ASP A 1 227 ? -12.320 -10.867 30.112 1.00 91.50 227 ASP A CA 1
ATOM 1819 C C . ASP A 1 227 ? -13.455 -9.848 30.293 1.00 91.50 227 ASP A C 1
ATOM 1821 O O . ASP A 1 227 ? -13.221 -8.703 30.689 1.00 91.50 227 ASP A O 1
ATOM 1825 N N . THR A 1 228 ? -14.682 -10.267 29.983 1.00 91.00 228 THR A N 1
ATOM 1826 C CA . THR A 1 228 ? -15.867 -9.397 29.970 1.00 91.00 228 THR A CA 1
ATOM 1827 C C . THR A 1 228 ? -16.159 -8.797 31.340 1.00 91.00 228 THR A C 1
ATOM 1829 O O . THR A 1 228 ? -16.510 -7.625 31.421 1.00 91.00 228 THR A O 1
ATOM 1832 N N . THR A 1 229 ? -15.958 -9.562 32.416 1.00 93.31 229 THR A N 1
ATOM 1833 C CA . THR A 1 229 ? -16.314 -9.142 33.780 1.00 93.31 229 THR A CA 1
ATOM 1834 C C . THR A 1 229 ? -15.416 -8.015 34.285 1.00 93.31 229 THR A C 1
ATOM 1836 O O . THR A 1 229 ? -15.892 -7.007 34.807 1.00 93.31 229 THR A O 1
ATOM 1839 N N . LYS A 1 230 ? -14.103 -8.143 34.068 1.00 93.56 230 LYS A N 1
ATOM 1840 C CA . LYS A 1 230 ? -13.123 -7.107 34.423 1.00 93.56 230 LYS A CA 1
ATOM 1841 C C . LYS A 1 230 ? -13.284 -5.870 33.552 1.00 93.56 230 LYS A C 1
ATOM 1843 O O . LYS A 1 230 ? -13.159 -4.755 34.051 1.00 93.56 230 LYS A O 1
ATOM 1848 N N . PHE A 1 231 ? -13.571 -6.067 32.267 1.00 93.50 231 PHE A N 1
ATOM 1849 C CA . PHE A 1 231 ? -13.780 -4.970 31.331 1.00 93.50 231 PHE A CA 1
ATOM 1850 C C . PHE A 1 231 ? -15.040 -4.158 31.669 1.00 93.50 231 PHE A C 1
ATOM 1852 O O . PHE A 1 231 ? -14.997 -2.931 31.627 1.00 93.50 231 PHE A O 1
ATOM 1859 N N . GLU A 1 232 ? -16.132 -4.815 32.070 1.00 94.25 232 GLU A N 1
ATOM 1860 C CA . GLU A 1 232 ? -17.369 -4.157 32.510 1.00 94.25 232 GLU A CA 1
ATOM 1861 C C . GLU A 1 232 ? -17.159 -3.303 33.765 1.00 94.25 232 GLU A C 1
ATOM 1863 O O . GLU A 1 232 ? -17.535 -2.129 33.777 1.00 94.25 232 GLU A O 1
ATOM 1868 N N . LEU A 1 233 ? -16.497 -3.857 34.788 1.00 95.44 233 LEU A N 1
ATOM 1869 C CA . LEU A 1 233 ? -16.138 -3.118 36.003 1.00 95.44 233 LEU A CA 1
ATOM 1870 C C . LEU A 1 233 ? -15.304 -1.873 35.669 1.00 95.44 233 LEU A C 1
ATOM 1872 O O . LEU A 1 233 ? -15.653 -0.766 36.076 1.00 95.44 233 LEU A O 1
ATOM 1876 N N . PHE A 1 234 ? -14.260 -2.038 34.850 1.00 95.19 234 PHE A N 1
ATOM 1877 C CA . PHE A 1 234 ? -13.377 -0.939 34.460 1.00 95.19 234 PHE A CA 1
ATOM 1878 C C . PHE A 1 234 ? -14.104 0.154 33.660 1.00 95.19 234 PHE A C 1
ATOM 1880 O O . PHE A 1 234 ? -13.893 1.348 33.891 1.00 95.19 234 PHE A O 1
ATOM 1887 N N . CYS A 1 235 ? -15.004 -0.227 32.748 1.00 94.50 235 CYS A N 1
ATOM 1888 C CA . CYS A 1 235 ? -15.809 0.726 31.983 1.00 94.50 235 CYS A CA 1
ATOM 1889 C C . CYS A 1 235 ? -16.819 1.471 32.864 1.00 94.50 235 CYS A C 1
ATOM 1891 O O . CYS A 1 235 ? -17.002 2.676 32.686 1.00 94.50 235 CYS A O 1
ATOM 1893 N N . SER A 1 236 ? -17.445 0.789 33.830 1.00 94.31 236 SER A N 1
ATOM 1894 C CA . SER A 1 236 ? -18.370 1.423 34.774 1.00 94.31 236 SER A CA 1
ATOM 1895 C C . SER A 1 236 ? -17.662 2.452 35.652 1.00 94.31 236 SER A C 1
ATOM 1897 O O . SER A 1 236 ? -18.169 3.562 35.818 1.00 94.31 236 SER A O 1
ATOM 1899 N N . ASP A 1 237 ? -16.475 2.129 36.165 1.00 95.12 237 ASP A N 1
ATOM 1900 C CA . ASP A 1 237 ? -15.705 3.056 36.996 1.00 95.12 237 ASP A CA 1
ATOM 1901 C C . ASP A 1 237 ? -15.185 4.249 36.183 1.00 95.12 237 ASP A C 1
ATOM 1903 O O . ASP A 1 237 ? -15.287 5.392 36.629 1.00 95.12 237 ASP A O 1
ATOM 1907 N N . THR A 1 238 ? -14.760 4.018 34.937 1.00 94.50 238 THR A N 1
ATOM 1908 C CA . THR A 1 238 ? -14.386 5.096 34.004 1.00 94.50 238 THR A CA 1
ATOM 1909 C C . THR A 1 238 ? -15.576 6.009 33.684 1.00 94.50 238 THR A C 1
ATOM 1911 O O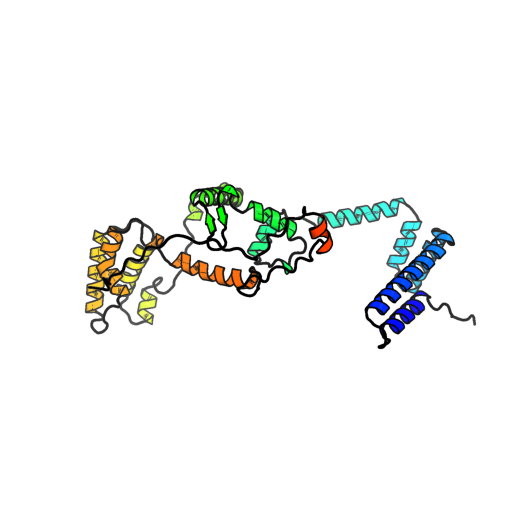 . THR A 1 238 ? -15.429 7.229 33.617 1.00 94.50 238 THR A O 1
ATOM 1914 N N . ALA A 1 239 ? -16.777 5.446 33.514 1.00 94.06 239 ALA A N 1
ATOM 1915 C CA . ALA A 1 239 ? -17.992 6.216 33.264 1.00 94.06 239 ALA A CA 1
ATOM 1916 C C . ALA A 1 239 ? -18.382 7.090 34.467 1.00 94.06 239 ALA A C 1
ATOM 1918 O O . ALA A 1 239 ? -18.758 8.246 34.272 1.00 94.06 239 ALA A O 1
ATOM 1919 N N . LYS A 1 240 ? -18.260 6.571 35.699 1.00 94.56 240 LYS A N 1
ATOM 1920 C CA . LYS A 1 240 ? -18.484 7.355 36.928 1.00 94.56 240 LYS A CA 1
ATOM 1921 C C . LYS A 1 240 ? -17.491 8.511 37.021 1.00 94.56 240 LYS A C 1
ATOM 1923 O O . LYS A 1 240 ? -17.918 9.654 37.160 1.00 94.56 240 LYS A O 1
ATOM 1928 N N . LEU A 1 241 ? -16.200 8.228 36.826 1.00 93.25 241 LEU A N 1
ATOM 1929 C CA . LEU A 1 241 ? -15.139 9.238 36.839 1.00 93.25 241 LEU A CA 1
ATOM 1930 C C . LEU A 1 241 ? -15.394 10.348 35.806 1.00 93.25 241 LEU A C 1
ATOM 1932 O O . LEU A 1 241 ? -15.235 11.530 36.101 1.00 93.25 241 LEU A O 1
ATOM 1936 N N . TYR A 1 242 ? -15.845 9.984 34.602 1.00 92.94 242 TYR A N 1
ATOM 1937 C CA . TYR A 1 242 ? -16.190 10.950 33.560 1.00 92.94 242 TYR A CA 1
ATOM 1938 C C . TYR A 1 242 ? -17.337 11.881 33.978 1.00 92.94 242 TYR A C 1
ATOM 1940 O O . TYR A 1 242 ? -17.250 13.089 33.773 1.00 92.94 242 TYR A O 1
ATOM 1948 N N . VAL A 1 243 ? -18.409 11.335 34.563 1.00 92.81 243 VAL A N 1
ATOM 1949 C CA . VAL A 1 243 ? -19.576 12.121 34.999 1.00 92.81 243 VAL A CA 1
ATOM 1950 C C . VAL A 1 243 ? -19.226 13.034 36.175 1.00 92.81 243 VAL A C 1
ATOM 1952 O O . VAL A 1 243 ? -19.692 14.170 36.215 1.00 92.81 243 VAL A O 1
ATOM 1955 N N . GLU A 1 244 ? -18.387 12.569 37.103 1.00 93.38 244 GLU A N 1
ATOM 1956 C CA . GLU A 1 244 ? -17.925 13.359 38.249 1.00 93.38 244 GLU A CA 1
ATOM 1957 C C . GLU A 1 244 ? -17.049 14.544 37.822 1.00 93.38 244 GLU A C 1
ATOM 1959 O O . GLU A 1 244 ? -17.256 15.664 38.290 1.00 93.38 244 GLU A O 1
ATOM 1964 N N . LEU A 1 245 ? -16.101 14.324 36.904 1.00 90.69 245 LEU A N 1
ATOM 1965 C CA . LEU A 1 245 ? -15.168 15.361 36.449 1.00 90.69 245 LEU A CA 1
ATOM 1966 C C . LEU A 1 245 ? -15.775 16.308 35.401 1.00 90.69 245 LEU A C 1
ATOM 1968 O O . LEU A 1 245 ? -15.465 17.500 35.381 1.00 90.69 245 LEU A O 1
ATOM 1972 N N . TYR A 1 246 ? -16.631 15.791 34.517 1.00 90.38 246 TYR A N 1
ATOM 1973 C CA . TYR A 1 246 ? -17.107 16.496 33.323 1.00 90.38 246 TYR A CA 1
ATOM 1974 C C . TYR A 1 246 ? -18.634 16.494 33.203 1.00 90.38 246 TYR A C 1
ATOM 1976 O O . TYR A 1 246 ? -19.177 16.328 32.114 1.00 90.38 246 TYR A O 1
ATOM 1984 N N . LEU A 1 247 ? -19.348 16.756 34.304 1.00 90.75 247 LEU A N 1
ATOM 1985 C CA . LEU A 1 247 ? -20.819 16.808 34.334 1.00 90.75 247 LEU A CA 1
ATOM 1986 C C . LEU A 1 247 ? -21.430 17.758 33.283 1.00 90.75 247 LEU A C 1
ATOM 1988 O O . LEU A 1 247 ? -22.527 17.526 32.780 1.00 90.75 247 LEU A O 1
ATOM 1992 N N . TRP A 1 248 ? -20.713 18.833 32.945 1.00 90.44 248 TRP A N 1
ATOM 1993 C CA . TRP A 1 248 ? -21.134 19.829 31.958 1.00 90.44 248 TRP A CA 1
ATOM 1994 C C . TRP A 1 248 ? -21.097 19.314 30.509 1.00 90.44 248 TRP A C 1
ATOM 1996 O O . TRP A 1 248 ? -21.711 19.930 29.637 1.00 90.44 248 TRP A O 1
ATOM 2006 N N . HIS A 1 249 ? -20.395 18.210 30.237 1.00 83.75 249 HIS A N 1
ATOM 2007 C CA . HIS A 1 249 ? -20.229 17.653 28.900 1.00 83.75 249 HIS A CA 1
ATOM 2008 C C . HIS A 1 249 ? -20.876 16.259 28.800 1.00 83.75 249 HIS A C 1
ATOM 2010 O O . HIS A 1 249 ? -20.325 15.284 29.315 1.00 83.75 249 HIS A O 1
ATOM 2016 N N . PRO A 1 250 ? -22.020 16.107 28.106 1.00 86.75 250 PRO A N 1
ATOM 2017 C CA . PRO A 1 250 ? -22.632 14.795 27.920 1.00 86.75 250 PRO A CA 1
ATOM 2018 C C . PRO A 1 250 ? -21.743 13.886 27.057 1.00 86.75 250 PRO A C 1
ATOM 2020 O O . PRO A 1 250 ? -21.130 14.329 26.084 1.00 86.75 250 PRO A O 1
ATOM 2023 N N . MET A 1 251 ? -21.688 12.592 27.390 1.00 85.75 251 MET A N 1
ATOM 2024 C CA . MET A 1 251 ? -20.905 11.616 26.624 1.00 85.75 251 MET A CA 1
ATOM 2025 C C . MET A 1 251 ? -21.367 11.558 25.164 1.00 85.75 251 MET A C 1
ATOM 2027 O O . MET A 1 251 ? -22.564 11.552 24.868 1.00 85.75 251 MET A O 1
ATOM 2031 N N . THR A 1 252 ? -20.415 11.443 24.240 1.00 89.12 252 THR A N 1
ATOM 2032 C CA . THR A 1 252 ? -20.736 11.215 22.830 1.00 89.12 252 THR A CA 1
ATOM 2033 C C . THR A 1 252 ? -21.323 9.810 22.630 1.00 89.12 252 THR A C 1
ATOM 2035 O O . THR A 1 252 ? -21.011 8.893 23.395 1.00 89.12 252 THR A O 1
ATOM 2038 N N . PRO A 1 253 ? -22.129 9.576 21.576 1.00 91.19 253 PRO A N 1
ATOM 2039 C CA . PRO A 1 253 ? -22.701 8.254 21.311 1.00 91.19 253 PRO A CA 1
ATOM 2040 C C . PRO A 1 253 ? -21.653 7.145 21.156 1.00 91.19 253 PRO A C 1
ATOM 2042 O O . PRO A 1 253 ? -21.918 5.998 21.500 1.00 91.19 253 PRO A O 1
ATOM 2045 N N . THR A 1 254 ? -20.461 7.465 20.645 1.00 88.06 254 THR A N 1
ATOM 2046 C CA . THR A 1 254 ? -19.345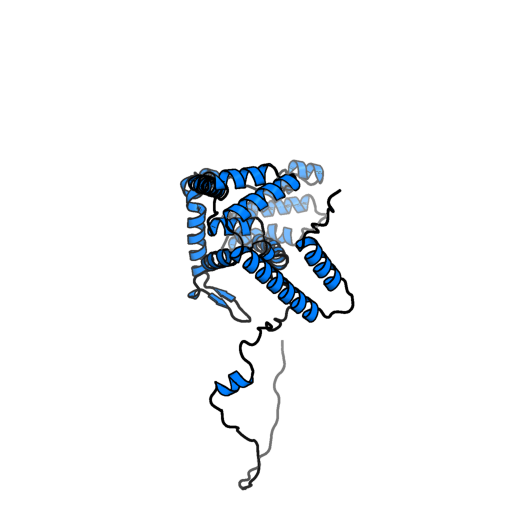 6.515 20.537 1.00 88.06 254 THR A CA 1
ATOM 2047 C C . THR A 1 254 ? -18.787 6.151 21.907 1.00 88.06 254 THR A C 1
ATOM 2049 O O . THR A 1 254 ? -18.631 4.969 22.198 1.00 88.06 254 THR A O 1
ATOM 2052 N N . LEU A 1 255 ? -18.563 7.143 22.771 1.00 89.62 255 LEU A N 1
ATOM 2053 C CA . LEU A 1 255 ? -18.087 6.930 24.135 1.00 89.62 255 LEU A CA 1
ATOM 2054 C C . LEU A 1 255 ? -19.096 6.127 24.960 1.00 89.62 255 LEU A C 1
ATOM 2056 O O . LEU A 1 255 ? -18.729 5.162 25.623 1.00 89.62 255 LEU A O 1
ATOM 2060 N N . HIS A 1 256 ? -20.379 6.473 24.845 1.00 91.44 256 HIS A N 1
ATOM 2061 C CA . HIS A 1 256 ? -21.468 5.746 25.487 1.00 91.44 256 HIS A CA 1
ATOM 2062 C C . HIS A 1 256 ? -21.528 4.285 25.019 1.00 91.44 256 HIS A C 1
ATOM 2064 O O . HIS A 1 256 ? -21.608 3.376 25.841 1.00 91.44 256 HIS A O 1
ATOM 2070 N N . LYS A 1 257 ? -21.417 4.038 23.705 1.00 92.44 257 LYS A N 1
ATOM 2071 C CA . LYS A 1 257 ? -21.362 2.675 23.159 1.00 92.44 257 LYS A CA 1
ATOM 2072 C C . LYS A 1 257 ? -20.167 1.887 23.688 1.00 92.44 257 LYS A C 1
ATOM 2074 O O . LYS A 1 257 ? -20.348 0.728 24.031 1.00 92.44 257 LYS A O 1
ATOM 2079 N N . ILE A 1 258 ? -18.982 2.492 23.781 1.00 92.00 258 ILE A N 1
ATOM 2080 C CA . ILE A 1 258 ? -17.787 1.812 24.302 1.00 92.00 258 ILE A CA 1
ATOM 2081 C C . ILE A 1 258 ? -17.955 1.478 25.790 1.00 92.00 258 ILE A C 1
ATOM 2083 O O . ILE A 1 258 ? -17.743 0.333 26.173 1.00 92.00 258 ILE A O 1
ATOM 2087 N N . LEU A 1 259 ? -18.374 2.442 26.615 1.00 93.25 259 LEU A N 1
ATOM 2088 C CA . LEU A 1 259 ? -18.426 2.265 28.069 1.00 93.25 259 LEU A CA 1
ATOM 2089 C C . LEU A 1 259 ? -19.606 1.398 28.542 1.00 93.25 259 LEU A C 1
ATOM 2091 O O . LEU A 1 259 ? -19.437 0.601 29.457 1.00 93.25 259 LEU A O 1
ATOM 2095 N N . PHE A 1 260 ? -20.790 1.523 27.933 1.00 91.19 260 PHE A N 1
ATOM 2096 C CA . PHE A 1 260 ? -21.990 0.795 28.377 1.00 91.19 260 PHE A CA 1
ATOM 2097 C C . PHE A 1 260 ? -22.289 -0.449 27.541 1.00 91.19 260 PHE A C 1
ATOM 2099 O O . PHE A 1 260 ? -22.669 -1.483 28.083 1.00 91.19 260 PHE A O 1
ATOM 2106 N N . HIS A 1 261 ? -22.126 -0.373 26.219 1.00 92.06 261 HIS A N 1
ATOM 2107 C CA . HIS A 1 261 ? -22.418 -1.501 25.329 1.00 92.06 261 HIS A CA 1
ATOM 2108 C C . HIS A 1 261 ? -21.177 -2.328 24.973 1.00 92.06 261 HIS A C 1
ATOM 2110 O O . HIS A 1 261 ? -21.327 -3.439 24.471 1.00 92.06 261 HIS A O 1
ATOM 2116 N N . GLY A 1 262 ? -19.967 -1.838 25.258 1.00 90.81 262 GLY A N 1
ATOM 2117 C CA . GLY A 1 262 ? -18.708 -2.517 24.952 1.00 90.81 262 GLY A CA 1
ATOM 2118 C C . GLY A 1 262 ? -18.635 -3.950 25.484 1.00 90.81 262 GLY A C 1
ATOM 2119 O O . GLY A 1 262 ? -18.425 -4.854 24.674 1.00 90.81 262 GLY A O 1
ATOM 2120 N N . PRO A 1 263 ? -18.874 -4.203 26.789 1.00 92.19 263 PRO A N 1
ATOM 2121 C CA . PRO A 1 263 ? -18.826 -5.556 27.348 1.00 92.19 263 PRO A CA 1
ATOM 2122 C C . PRO A 1 263 ? -19.804 -6.519 26.660 1.00 92.19 263 PRO A C 1
ATOM 2124 O O . PRO A 1 263 ? -19.429 -7.634 26.301 1.00 92.19 263 PRO A O 1
ATOM 2127 N N . PHE A 1 264 ? -21.032 -6.059 26.394 1.00 92.19 264 PHE A N 1
ATOM 2128 C CA . PHE A 1 264 ? -22.057 -6.851 25.712 1.00 92.19 264 PHE A CA 1
ATOM 2129 C C . PHE A 1 264 ? -21.665 -7.178 24.264 1.00 92.19 264 PHE A C 1
ATOM 2131 O O . PHE A 1 264 ? -21.850 -8.303 23.805 1.00 92.19 264 PHE A O 1
ATOM 2138 N N . ILE A 1 265 ? -21.084 -6.213 23.543 1.00 91.19 265 ILE A N 1
ATOM 2139 C CA . ILE A 1 265 ? -20.586 -6.426 22.179 1.00 91.19 265 ILE A CA 1
ATOM 2140 C C . ILE A 1 265 ? -19.451 -7.456 22.185 1.00 91.19 265 ILE A C 1
ATOM 2142 O O . ILE A 1 265 ? -19.452 -8.345 21.339 1.00 91.19 265 ILE A O 1
ATOM 2146 N N . ILE A 1 266 ? -18.519 -7.377 23.140 1.00 90.19 266 ILE A N 1
ATOM 2147 C CA . ILE A 1 266 ? -17.406 -8.332 23.272 1.00 90.19 266 ILE A CA 1
ATOM 2148 C C . ILE A 1 266 ? -17.926 -9.746 23.558 1.00 90.19 266 ILE A C 1
ATOM 2150 O O . ILE A 1 266 ? -17.427 -10.702 22.974 1.00 90.19 266 ILE A O 1
ATOM 2154 N N . GLU A 1 267 ? -18.936 -9.888 24.420 1.00 89.88 267 GLU A N 1
ATOM 2155 C CA . GLU A 1 267 ? -19.526 -11.190 24.752 1.00 89.88 267 GLU A CA 1
ATOM 2156 C C . GLU A 1 267 ? -20.235 -11.837 23.550 1.00 89.88 267 GLU A C 1
ATOM 2158 O O . GLU A 1 267 ? -20.161 -13.051 23.359 1.00 89.88 267 GLU A O 1
ATOM 2163 N N . LYS A 1 268 ? -20.938 -11.036 22.737 1.00 90.25 268 LYS A N 1
ATOM 2164 C CA . LYS A 1 268 ? -21.688 -11.529 21.569 1.00 90.25 268 LYS A CA 1
ATOM 2165 C C . LYS A 1 268 ? -20.846 -11.649 20.299 1.00 90.25 268 LYS A C 1
ATOM 2167 O O . LYS A 1 268 ? -21.268 -12.330 19.364 1.00 90.25 268 LYS A O 1
ATOM 2172 N N . ALA A 1 269 ? -19.691 -10.994 20.232 1.00 86.62 269 ALA A N 1
ATOM 2173 C CA . ALA A 1 269 ? -18.817 -11.054 19.072 1.00 86.62 269 ALA A CA 1
ATOM 2174 C C . ALA A 1 269 ? -18.142 -12.430 18.955 1.00 86.62 269 ALA A C 1
ATOM 2176 O O . ALA A 1 269 ? -17.568 -12.953 19.905 1.00 86.62 269 ALA A O 1
ATOM 2177 N N . LEU A 1 270 ? -18.175 -13.006 17.749 1.00 86.38 270 LEU A N 1
ATOM 2178 C CA . LEU A 1 270 ? -17.501 -14.276 17.446 1.00 86.38 270 LEU A CA 1
ATOM 2179 C C . LEU A 1 270 ? -15.971 -14.138 17.445 1.00 86.38 270 LEU A C 1
ATOM 2181 O O . LEU A 1 270 ? -15.261 -15.096 17.746 1.00 86.38 270 LEU A O 1
ATOM 2185 N N . LEU A 1 271 ? -15.472 -12.956 17.078 1.00 85.88 271 LEU A N 1
ATOM 2186 C CA . LEU A 1 271 ? -14.053 -12.630 16.972 1.00 85.88 271 LEU A CA 1
ATOM 2187 C C . LEU A 1 271 ? -13.737 -11.365 17.784 1.00 85.88 271 LEU A C 1
ATOM 2189 O O . LEU A 1 271 ? -14.613 -10.508 17.934 1.00 85.88 271 LEU A O 1
ATOM 2193 N N . PRO A 1 272 ? -12.493 -11.207 18.272 1.00 85.25 272 PRO A N 1
ATOM 2194 C CA . PRO A 1 272 ? -12.052 -9.978 18.922 1.00 85.25 272 PRO A CA 1
ATOM 2195 C C . PRO A 1 272 ? -12.300 -8.744 18.047 1.00 85.25 272 PRO A C 1
ATOM 2197 O O . PRO A 1 272 ? -12.028 -8.758 16.845 1.00 85.25 272 PRO A O 1
ATOM 2200 N N . ILE A 1 273 ? -12.786 -7.661 18.661 1.00 85.00 273 ILE A N 1
ATOM 2201 C CA . ILE A 1 273 ? -13.237 -6.448 17.956 1.00 85.00 273 ILE A CA 1
ATOM 2202 C C . ILE A 1 273 ? -12.134 -5.855 17.073 1.00 85.00 273 ILE A C 1
ATOM 2204 O O . ILE A 1 273 ? -12.410 -5.502 15.928 1.00 85.00 273 ILE A O 1
ATOM 2208 N N . GLY A 1 274 ? -10.884 -5.820 17.549 1.00 81.88 274 GLY A N 1
ATOM 2209 C CA . GLY A 1 274 ? -9.744 -5.336 16.763 1.00 81.88 274 GLY A CA 1
ATOM 2210 C C . GLY A 1 274 ? -9.551 -6.060 15.421 1.00 81.88 274 GLY A C 1
ATOM 2211 O O . GLY A 1 274 ? -9.117 -5.445 14.453 1.00 81.88 274 GLY A O 1
ATOM 2212 N N . MET A 1 275 ? -9.948 -7.335 15.309 1.00 82.00 275 MET A N 1
ATOM 2213 C CA . MET A 1 275 ? -9.865 -8.096 14.050 1.00 82.00 275 MET A CA 1
ATOM 2214 C C . MET A 1 275 ? -11.003 -7.772 13.073 1.00 82.00 275 MET A C 1
ATOM 2216 O O . MET A 1 275 ? -10.881 -8.035 11.879 1.00 82.00 275 MET A O 1
ATOM 2220 N N . MET A 1 276 ? -12.108 -7.207 13.565 1.00 81.75 276 MET A N 1
ATOM 2221 C CA . MET A 1 276 ? -13.280 -6.822 12.769 1.00 81.75 276 MET A CA 1
ATOM 2222 C C . MET A 1 276 ? -13.260 -5.335 12.369 1.00 81.75 276 MET A C 1
ATOM 2224 O O . MET A 1 276 ? -14.284 -4.794 11.955 1.00 81.75 276 MET A O 1
ATOM 2228 N N . SER A 1 277 ? -12.113 -4.664 12.511 1.00 83.25 277 SER A N 1
ATOM 2229 C CA . SER A 1 277 ? -11.955 -3.229 12.256 1.00 83.25 277 SER A CA 1
ATOM 2230 C C . SER A 1 277 ? -12.146 -2.852 10.778 1.00 83.25 277 SER A C 1
ATOM 2232 O O . SER A 1 277 ? -11.666 -3.535 9.868 1.00 83.25 277 SER A O 1
ATOM 2234 N N . GLU A 1 278 ? -12.801 -1.712 10.532 1.00 82.56 278 GLU A N 1
ATOM 2235 C CA . GLU A 1 278 ? -12.970 -1.128 9.192 1.00 82.56 278 GLU A CA 1
ATOM 2236 C C . GLU A 1 278 ? -11.664 -0.512 8.645 1.00 82.56 278 GLU A C 1
ATOM 2238 O O . GLU A 1 278 ? -11.516 -0.335 7.434 1.00 82.56 278 GLU A O 1
ATOM 2243 N N . GLU A 1 279 ? -10.664 -0.263 9.498 1.00 75.31 279 GLU A N 1
ATOM 2244 C CA . GLU A 1 279 ? -9.395 0.390 9.134 1.00 75.31 279 GLU A CA 1
ATOM 2245 C C . GLU A 1 279 ? -8.687 -0.284 7.946 1.00 75.31 279 GLU A C 1
ATOM 2247 O O . GLU A 1 279 ? -8.148 0.382 7.056 1.00 75.31 279 GLU A O 1
ATOM 2252 N N . ALA A 1 280 ? -8.738 -1.617 7.870 1.00 75.56 280 ALA A N 1
ATOM 2253 C CA . ALA A 1 280 ? -8.154 -2.372 6.764 1.00 75.56 280 ALA A CA 1
ATOM 2254 C C . ALA A 1 280 ? -8.872 -2.110 5.424 1.00 75.56 280 ALA A C 1
ATOM 2256 O O . ALA A 1 280 ? -8.243 -2.093 4.356 1.00 75.56 280 ALA A O 1
ATOM 2257 N N . ALA A 1 281 ? -10.191 -1.904 5.456 1.00 74.12 281 ALA A N 1
ATOM 2258 C CA . ALA A 1 281 ? -10.975 -1.548 4.279 1.00 74.12 281 ALA A CA 1
ATOM 2259 C C . ALA A 1 281 ? -10.713 -0.092 3.866 1.00 74.12 281 ALA A C 1
ATOM 2261 O O . ALA A 1 281 ? -10.513 0.183 2.679 1.00 74.12 281 ALA A O 1
ATOM 2262 N N . GLU A 1 282 ? -10.610 0.831 4.823 1.00 73.75 282 GLU A N 1
ATOM 2263 C CA . GLU A 1 282 ? -10.290 2.232 4.543 1.00 73.75 282 GLU A CA 1
ATOM 2264 C C . GLU A 1 282 ? -8.887 2.414 3.956 1.00 73.75 282 GLU A C 1
ATOM 2266 O O . GLU A 1 282 ? -8.717 3.137 2.968 1.00 73.75 282 GLU A O 1
ATOM 2271 N N . ALA A 1 283 ? -7.883 1.702 4.479 1.00 74.50 283 ALA A N 1
ATOM 2272 C CA . ALA A 1 283 ? -6.529 1.713 3.927 1.00 74.50 283 ALA A CA 1
ATOM 2273 C C . ALA A 1 283 ? -6.528 1.325 2.436 1.00 74.50 283 ALA A C 1
ATOM 2275 O O . ALA A 1 283 ? -5.826 1.923 1.610 1.00 74.50 283 ALA A O 1
ATOM 2276 N N . ARG A 1 284 ? -7.403 0.389 2.048 1.00 73.69 284 ARG A N 1
ATOM 2277 C CA . ARG A 1 284 ? -7.581 -0.053 0.658 1.00 73.69 284 ARG A CA 1
ATOM 2278 C C . ARG A 1 284 ? -8.096 1.055 -0.263 1.00 73.69 284 ARG A C 1
ATOM 2280 O O . ARG A 1 284 ? -7.748 1.061 -1.447 1.00 73.69 284 ARG A O 1
ATOM 2287 N N . ASN A 1 285 ? -8.845 2.035 0.245 1.00 78.44 285 ASN A N 1
ATOM 2288 C CA . ASN A 1 285 ? -9.329 3.161 -0.563 1.00 78.44 285 ASN A CA 1
ATOM 2289 C C . ASN A 1 285 ? -8.177 4.009 -1.124 1.00 78.44 285 ASN A C 1
ATOM 2291 O O . ASN A 1 285 ? -8.268 4.515 -2.249 1.00 78.44 285 ASN A O 1
ATOM 2295 N N . LYS A 1 286 ? -7.059 4.120 -0.394 1.00 77.19 286 LYS A N 1
ATOM 2296 C CA . LYS A 1 286 ? -5.839 4.784 -0.882 1.00 77.19 286 LYS A CA 1
ATOM 2297 C C . LYS A 1 286 ? -5.277 4.066 -2.110 1.00 77.19 286 LYS A C 1
ATOM 2299 O O . LYS A 1 286 ? -4.996 4.704 -3.128 1.00 77.19 286 LYS A O 1
ATOM 2304 N N . HIS A 1 287 ? -5.192 2.739 -2.042 1.00 75.69 287 HIS A N 1
ATOM 2305 C CA . HIS A 1 287 ? -4.751 1.904 -3.158 1.00 75.69 287 HIS A CA 1
ATOM 2306 C C . HIS A 1 287 ? -5.713 1.992 -4.343 1.00 75.69 287 HIS A C 1
ATOM 2308 O O . HIS A 1 287 ? -5.268 2.141 -5.477 1.00 75.69 287 HIS A O 1
ATOM 2314 N N . PHE A 1 288 ? -7.026 2.001 -4.103 1.00 71.81 288 PHE A N 1
ATOM 2315 C CA . PHE A 1 288 ? -8.018 2.127 -5.170 1.00 71.81 288 PHE A CA 1
ATOM 2316 C C . PHE A 1 288 ? -7.857 3.428 -5.972 1.00 71.81 288 PHE A C 1
ATOM 2318 O O . PHE A 1 288 ? -7.853 3.410 -7.208 1.00 71.81 288 PHE A O 1
ATOM 2325 N N . ARG A 1 289 ? -7.660 4.563 -5.286 1.00 75.69 289 ARG A N 1
ATOM 2326 C CA . ARG A 1 289 ? -7.410 5.862 -5.935 1.00 75.69 289 ARG A CA 1
ATOM 2327 C C . ARG A 1 289 ? -6.119 5.836 -6.758 1.00 75.69 289 ARG A C 1
ATOM 2329 O O . ARG A 1 289 ? -6.139 6.241 -7.922 1.00 75.69 289 ARG A O 1
ATOM 2336 N N . LEU A 1 290 ? -5.037 5.301 -6.191 1.00 76.75 290 LEU A N 1
ATOM 2337 C CA . LEU A 1 290 ? -3.740 5.161 -6.861 1.00 76.75 290 LEU A CA 1
ATOM 2338 C C . LEU A 1 290 ? -3.837 4.277 -8.119 1.00 76.75 290 LEU A C 1
ATOM 2340 O O . LEU A 1 290 ? -3.390 4.664 -9.203 1.00 76.75 290 LEU A O 1
ATOM 2344 N N . TYR A 1 291 ? -4.476 3.112 -7.996 1.00 76.25 291 TYR A N 1
ATOM 2345 C CA . TYR A 1 291 ? -4.670 2.158 -9.088 1.00 76.25 291 TYR A CA 1
ATOM 2346 C C . TYR A 1 291 ? -5.488 2.752 -10.229 1.00 76.25 291 TYR A C 1
ATOM 2348 O O . TYR A 1 291 ? -5.102 2.647 -11.397 1.00 76.25 291 TYR A O 1
ATOM 2356 N N . ARG A 1 292 ? -6.564 3.472 -9.902 1.00 73.69 292 ARG A N 1
ATOM 2357 C CA . ARG A 1 292 ? -7.389 4.157 -10.899 1.00 73.69 292 ARG A CA 1
ATOM 2358 C C . ARG A 1 292 ? -6.648 5.284 -11.621 1.00 73.69 292 ARG A C 1
ATOM 2360 O O . ARG A 1 292 ? -6.882 5.495 -12.809 1.00 73.69 292 ARG A O 1
ATOM 2367 N N . GLN A 1 293 ? -5.778 6.021 -10.936 1.00 74.56 293 GLN A N 1
ATOM 2368 C CA . GLN A 1 293 ? -5.061 7.146 -11.539 1.00 74.56 293 GLN A CA 1
ATOM 2369 C C . GLN A 1 293 ? -3.943 6.705 -12.487 1.00 74.56 293 GLN A C 1
ATOM 2371 O O . GLN A 1 293 ? -3.835 7.270 -13.581 1.00 74.56 293 GLN A O 1
ATOM 2376 N N . ASN A 1 294 ? -3.155 5.707 -12.075 1.00 71.31 294 ASN A N 1
ATOM 2377 C CA . ASN A 1 294 ? -1.878 5.384 -12.718 1.00 71.31 294 ASN A CA 1
ATOM 2378 C C . ASN A 1 294 ? -1.925 4.095 -13.553 1.00 71.31 294 ASN A C 1
ATOM 2380 O O . ASN A 1 294 ? -1.254 3.996 -14.578 1.00 71.31 294 ASN A O 1
ATOM 2384 N N . TYR A 1 295 ? -2.753 3.120 -13.173 1.00 69.06 295 TYR A N 1
ATOM 2385 C CA . TYR A 1 295 ? -2.702 1.772 -13.752 1.00 69.06 295 TYR A CA 1
ATOM 2386 C C . TYR A 1 295 ? -3.927 1.431 -14.604 1.00 69.06 295 TYR A C 1
ATOM 2388 O O . TYR A 1 295 ? -3.835 0.604 -15.515 1.00 69.06 295 TYR A O 1
ATOM 2396 N N . ALA A 1 296 ? -5.066 2.082 -14.359 1.00 67.94 296 ALA A N 1
ATOM 2397 C CA . ALA A 1 296 ? -6.264 1.903 -15.165 1.00 67.94 296 ALA A CA 1
ATOM 2398 C C . ALA A 1 296 ? -6.162 2.634 -16.513 1.00 67.94 296 ALA A C 1
ATOM 2400 O O . ALA A 1 296 ? -5.635 3.744 -16.628 1.00 67.94 296 ALA A O 1
ATOM 2401 N N . ARG A 1 297 ? -6.730 2.027 -17.560 1.00 66.81 297 ARG A N 1
ATOM 2402 C CA . ARG A 1 297 ? -6.908 2.711 -18.845 1.00 66.81 297 ARG A CA 1
ATOM 2403 C C . ARG A 1 297 ? -8.017 3.751 -18.693 1.00 66.81 297 ARG A C 1
ATOM 2405 O O . ARG A 1 297 ? -9.137 3.400 -18.337 1.00 66.81 297 ARG A O 1
ATOM 2412 N N . LYS A 1 298 ? -7.708 5.015 -18.980 1.00 71.44 298 LYS A N 1
ATOM 2413 C CA . LYS A 1 298 ? -8.673 6.119 -18.929 1.00 71.44 298 LYS A CA 1
ATOM 2414 C C . LYS A 1 298 ? -9.473 6.155 -20.231 1.00 71.44 298 LYS A C 1
ATOM 2416 O O . LYS A 1 298 ? -9.091 6.833 -21.177 1.00 71.44 298 LYS A O 1
ATOM 2421 N N . PHE A 1 299 ? -10.542 5.371 -20.273 1.00 61.31 299 PHE A N 1
ATOM 2422 C CA . PHE A 1 299 ? -11.622 5.519 -21.246 1.00 61.31 299 PHE A CA 1
ATOM 2423 C C . PHE A 1 299 ? -12.837 6.138 -20.540 1.00 61.31 299 PHE A C 1
ATOM 2425 O O . PHE A 1 299 ? -12.885 6.168 -19.306 1.00 61.31 299 PHE A O 1
ATOM 2432 N N . SER A 1 300 ? -13.806 6.646 -21.306 1.00 53.56 300 SER A N 1
ATOM 2433 C CA . SER A 1 300 ? -15.155 6.924 -20.794 1.00 53.56 300 SER A CA 1
ATOM 2434 C C . SER A 1 300 ? -15.688 5.707 -20.021 1.00 53.56 300 SER A C 1
ATOM 2436 O O . SER A 1 300 ? -15.268 4.581 -20.287 1.00 53.56 300 SER A O 1
ATOM 2438 N N . ARG A 1 301 ? -16.612 5.903 -19.065 1.00 53.97 301 ARG A N 1
ATOM 2439 C CA . ARG A 1 301 ? -17.257 4.785 -18.331 1.00 53.97 301 ARG A CA 1
ATOM 2440 C C . ARG A 1 301 ? -17.886 3.745 -19.266 1.00 53.97 301 ARG A C 1
ATOM 2442 O O . ARG A 1 301 ? -18.048 2.600 -18.864 1.00 53.97 301 ARG A O 1
ATOM 2449 N N . GLU A 1 302 ? -18.187 4.138 -20.498 1.00 47.31 302 GLU A N 1
ATOM 2450 C CA . GLU A 1 302 ? -18.598 3.249 -21.574 1.00 47.31 302 GLU A CA 1
ATOM 2451 C C . GLU A 1 302 ? -17.382 2.701 -22.336 1.00 47.31 302 GLU A C 1
ATOM 2453 O O . GLU A 1 302 ? -16.529 3.486 -22.781 1.00 47.31 302 GLU A O 1
ATOM 2458 N N . PRO A 1 303 ? -17.292 1.373 -22.534 1.00 38.75 303 PRO A N 1
ATOM 2459 C CA . PRO A 1 303 ? -16.306 0.798 -23.425 1.00 38.75 303 PRO A CA 1
ATOM 2460 C C . PRO A 1 303 ? -16.646 1.231 -24.851 1.00 38.75 303 PRO A C 1
ATOM 2462 O O . PRO A 1 303 ? -17.538 0.679 -25.487 1.00 38.75 303 PRO A O 1
ATOM 2465 N N . THR A 1 304 ? -15.908 2.203 -25.384 1.00 38.78 304 THR A N 1
ATOM 2466 C CA . THR A 1 304 ? -15.901 2.418 -26.831 1.00 38.78 304 THR A CA 1
ATOM 2467 C C . THR A 1 304 ? -15.403 1.120 -27.468 1.00 38.78 304 THR A C 1
ATOM 2469 O O . THR A 1 304 ? -14.315 0.648 -27.104 1.00 38.78 304 THR A O 1
ATOM 2472 N N . PRO A 1 305 ? -16.182 0.483 -28.365 1.00 37.12 305 PRO A N 1
ATOM 2473 C CA . PRO A 1 305 ? -15.741 -0.729 -29.028 1.00 37.12 305 PRO A CA 1
ATOM 2474 C C . PRO A 1 305 ? -14.408 -0.409 -29.687 1.00 37.12 305 PRO A C 1
ATOM 2476 O O . PRO A 1 305 ? -14.261 0.604 -30.380 1.00 37.12 305 PRO A O 1
ATOM 2479 N N . ARG A 1 306 ? -13.399 -1.231 -29.382 1.00 37.47 306 ARG A N 1
ATOM 2480 C CA . ARG A 1 306 ? -12.071 -1.101 -29.974 1.00 37.47 306 ARG A CA 1
ATOM 2481 C C . ARG A 1 306 ? -12.272 -0.907 -31.473 1.00 37.47 306 ARG A C 1
ATOM 2483 O O . ARG A 1 306 ? -12.903 -1.746 -32.107 1.00 37.47 306 ARG A O 1
ATOM 2490 N N . LYS A 1 307 ? -11.709 0.164 -32.042 1.00 38.44 307 LYS A N 1
ATOM 2491 C CA . LYS A 1 307 ? -11.412 0.217 -33.476 1.00 38.44 307 LYS A CA 1
ATOM 2492 C C . LYS A 1 307 ? -10.348 -0.849 -33.745 1.00 38.44 307 LYS A C 1
ATOM 2494 O O . LYS A 1 307 ? -9.169 -0.549 -33.896 1.00 38.44 307 LYS A O 1
ATOM 2499 N N . THR A 1 308 ? -10.750 -2.114 -33.706 1.00 35.66 308 THR A N 1
ATOM 2500 C CA . THR A 1 308 ? -10.062 -3.177 -34.406 1.00 35.66 308 THR A CA 1
ATOM 2501 C C . THR A 1 308 ? -10.251 -2.834 -35.870 1.00 35.66 308 THR A C 1
ATOM 2503 O O . THR A 1 308 ? -11.365 -2.819 -36.391 1.00 35.66 308 THR A O 1
ATOM 2506 N N . THR A 1 309 ? -9.159 -2.458 -36.522 1.00 37.75 309 THR A N 1
ATOM 2507 C CA . THR A 1 309 ? -9.021 -2.590 -37.969 1.00 37.75 309 THR A CA 1
ATOM 2508 C C . THR A 1 309 ? -9.648 -3.926 -38.357 1.00 37.75 309 THR A C 1
ATOM 2510 O O . THR A 1 309 ? -9.167 -4.968 -37.908 1.00 37.75 309 THR A O 1
ATOM 2513 N N . LYS A 1 310 ? -10.786 -3.891 -39.062 1.00 41.06 310 LYS A N 1
ATOM 2514 C CA . LYS A 1 310 ? -11.489 -5.095 -39.513 1.00 41.06 310 LYS A CA 1
ATOM 2515 C C . LYS A 1 310 ? -10.466 -5.921 -40.306 1.00 41.06 310 LYS A C 1
ATOM 2517 O O . LYS A 1 310 ? -9.935 -5.386 -41.276 1.00 41.06 310 LYS A O 1
ATOM 2522 N N . PRO A 1 311 ? -10.122 -7.154 -39.892 1.00 46.78 311 PRO A N 1
ATOM 2523 C CA . PRO A 1 311 ? -9.101 -7.932 -40.591 1.00 46.78 311 PRO A CA 1
ATOM 2524 C C . PRO A 1 311 ? -9.555 -8.382 -41.989 1.00 46.78 311 PRO A C 1
ATOM 2526 O O . PRO A 1 311 ? -8.725 -8.833 -42.766 1.00 46.78 311 PRO A O 1
ATOM 2529 N N . PHE A 1 312 ? -10.835 -8.203 -42.335 1.00 51.25 312 PHE A N 1
ATOM 2530 C CA . PHE A 1 312 ? -11.397 -8.545 -43.638 1.00 51.25 312 PHE A CA 1
ATOM 2531 C C . PHE A 1 312 ? -12.415 -7.492 -44.098 1.00 51.25 312 PHE A C 1
ATOM 2533 O O . PHE A 1 312 ? -13.084 -6.857 -43.273 1.00 51.25 312 PHE A O 1
ATOM 2540 N N . LEU A 1 313 ? -12.500 -7.291 -45.416 1.00 55.81 313 LEU A N 1
ATOM 2541 C CA . LEU A 1 313 ? -13.519 -6.458 -46.057 1.00 55.81 313 LEU A CA 1
ATOM 2542 C C . LEU A 1 313 ? -14.893 -7.137 -45.924 1.00 55.81 313 LEU A C 1
ATOM 2544 O O . LEU A 1 313 ? -14.973 -8.357 -45.771 1.00 55.81 313 LEU A O 1
ATOM 2548 N N . LYS A 1 314 ? -15.978 -6.351 -45.934 1.00 52.56 314 LYS A N 1
ATOM 2549 C CA . LYS A 1 314 ? -17.345 -6.863 -45.711 1.00 52.56 314 LYS A CA 1
ATOM 2550 C C . LYS A 1 314 ? -17.697 -7.934 -46.750 1.00 52.56 314 LYS A C 1
ATOM 2552 O O . LYS A 1 314 ? -18.245 -8.973 -46.396 1.00 52.56 314 LYS A O 1
ATOM 2557 N N . GLU A 1 315 ? -17.256 -7.717 -47.983 1.00 64.50 315 GLU A N 1
ATOM 2558 C CA . GLU A 1 315 ? -17.424 -8.623 -49.115 1.00 64.50 315 GLU A CA 1
ATOM 2559 C C . GLU A 1 315 ? -16.721 -9.974 -48.881 1.00 64.50 315 GLU A C 1
ATOM 2561 O O . GLU A 1 315 ? -17.198 -11.016 -49.314 1.00 64.50 315 GLU A O 1
ATOM 2566 N N . THR A 1 316 ? -15.597 -9.992 -48.151 1.00 62.97 316 THR A N 1
ATOM 2567 C CA . THR A 1 316 ? -14.863 -11.231 -47.836 1.00 62.97 316 THR A CA 1
ATOM 2568 C C . THR A 1 316 ? -15.598 -12.091 -46.809 1.00 62.97 316 THR A C 1
ATOM 2570 O O . THR A 1 316 ? -15.491 -13.311 -46.843 1.00 62.97 316 THR A O 1
ATOM 2573 N N . ILE A 1 317 ? -16.349 -11.467 -45.899 1.00 54.28 317 ILE A N 1
ATOM 2574 C CA . ILE A 1 317 ? -17.131 -12.168 -44.873 1.00 54.28 317 ILE A CA 1
ATOM 2575 C C . ILE A 1 317 ? -18.433 -12.716 -45.476 1.00 54.28 317 ILE A C 1
ATOM 2577 O O . ILE A 1 317 ? -18.800 -13.845 -45.169 1.00 54.28 317 ILE A O 1
ATOM 2581 N N . GLU A 1 318 ? -19.073 -11.971 -46.384 1.00 65.44 318 GLU A N 1
ATOM 2582 C CA . GLU A 1 318 ? -20.253 -12.437 -47.138 1.00 65.44 318 GLU A CA 1
ATOM 2583 C C . GLU A 1 318 ? -19.944 -13.642 -48.044 1.00 65.44 318 GLU A C 1
ATOM 2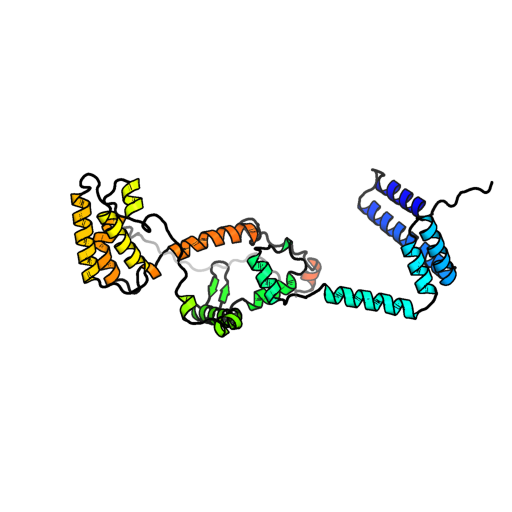585 O O . GLU A 1 318 ? -20.807 -14.489 -48.235 1.00 65.44 318 GLU A O 1
ATOM 2590 N N . MET A 1 319 ? -18.711 -13.775 -48.550 1.00 59.16 319 MET A N 1
ATOM 2591 C CA . MET A 1 319 ? -18.294 -14.945 -49.341 1.00 59.16 319 MET A CA 1
ATOM 2592 C C . MET A 1 319 ? -17.921 -16.182 -48.507 1.00 59.16 319 MET A C 1
ATOM 2594 O O . MET A 1 319 ? -17.876 -17.284 -49.049 1.00 59.16 319 MET A O 1
ATOM 2598 N N . LEU A 1 320 ? -17.598 -16.017 -47.220 1.00 55.91 320 LEU A N 1
ATOM 2599 C CA . LEU A 1 320 ? -17.135 -17.106 -46.344 1.00 55.91 320 LEU A CA 1
ATOM 2600 C C . LEU A 1 320 ? -18.257 -17.740 -45.510 1.00 55.91 320 LEU A C 1
ATOM 2602 O O . LEU A 1 320 ? -18.034 -18.780 -44.890 1.00 55.91 320 LEU A O 1
ATOM 2606 N N . LEU A 1 321 ? -19.444 -17.134 -45.487 1.00 51.53 321 LEU A N 1
ATOM 2607 C CA . LEU A 1 321 ? -20.623 -17.659 -44.804 1.00 51.53 321 LEU A CA 1
ATOM 2608 C C . LEU A 1 321 ? -21.610 -18.212 -45.849 1.00 51.53 321 LEU A C 1
ATOM 2610 O O . LEU A 1 321 ? -21.877 -17.527 -46.836 1.00 51.53 321 LEU A O 1
ATOM 2614 N N . PRO A 1 322 ? -22.150 -19.436 -45.682 1.00 45.53 322 PRO A N 1
ATOM 2615 C CA . PRO A 1 322 ? -23.178 -19.946 -46.582 1.00 45.53 322 PRO A CA 1
ATOM 2616 C C . PRO A 1 322 ? -24.442 -19.082 -46.477 1.00 45.53 322 PRO A C 1
ATOM 2618 O O . PRO A 1 322 ? -24.853 -18.720 -45.377 1.00 45.53 322 PRO A O 1
ATOM 2621 N N . ALA A 1 323 ? -25.026 -18.734 -47.626 1.00 46.28 323 ALA A N 1
ATOM 2622 C CA . ALA A 1 323 ? -26.166 -17.828 -47.726 1.00 46.28 323 ALA A CA 1
ATOM 2623 C C . ALA A 1 323 ? -27.378 -18.355 -46.938 1.00 46.28 323 ALA A C 1
ATOM 2625 O O . ALA A 1 323 ? -27.980 -19.360 -47.317 1.00 46.28 323 ALA A O 1
ATOM 2626 N N . GLU A 1 324 ? -27.747 -17.664 -45.860 1.00 43.66 324 GLU A N 1
ATOM 2627 C CA . GLU A 1 324 ? -29.028 -17.879 -45.192 1.00 43.66 324 GLU A CA 1
ATOM 2628 C C . GLU A 1 324 ? -30.158 -17.273 -46.037 1.00 43.66 324 GLU A C 1
ATOM 2630 O O . GLU A 1 324 ? -30.065 -16.157 -46.553 1.00 43.66 324 GLU A O 1
ATOM 2635 N N . THR A 1 325 ? -31.217 -18.060 -46.216 1.00 37.59 325 THR A N 1
ATOM 2636 C CA . THR A 1 325 ? -32.415 -17.734 -46.994 1.00 37.59 325 THR A CA 1
ATOM 2637 C C . THR A 1 325 ? -33.222 -16.598 -46.356 1.00 37.59 325 THR A C 1
ATOM 2639 O O . THR A 1 325 ? -33.366 -16.574 -45.132 1.00 37.59 325 THR A O 1
ATOM 2642 N N . PRO A 1 326 ? -33.820 -15.691 -47.148 1.00 37.19 326 PRO A N 1
ATOM 2643 C CA . PRO A 1 326 ? -34.622 -14.598 -46.618 1.00 37.19 326 PRO A CA 1
ATOM 2644 C C . PRO A 1 326 ? -36.032 -15.081 -46.248 1.00 37.19 326 PRO A C 1
ATOM 2646 O O . PRO A 1 326 ? -36.772 -15.541 -47.114 1.00 37.19 326 PRO A O 1
ATOM 2649 N N . ASN A 1 327 ? -36.435 -14.910 -44.986 1.00 32.78 327 ASN A N 1
ATOM 2650 C CA . ASN A 1 327 ? -37.853 -14.922 -44.623 1.00 32.78 327 ASN A CA 1
ATOM 2651 C C . ASN A 1 327 ? -38.447 -13.533 -44.890 1.00 32.78 327 ASN A C 1
ATOM 2653 O O . ASN A 1 327 ? -38.067 -12.545 -44.260 1.00 32.78 327 ASN A O 1
ATOM 2657 N N . GLN A 1 328 ? -39.354 -13.487 -45.865 1.00 31.27 328 GLN A N 1
ATOM 2658 C CA . GLN A 1 328 ? -40.212 -12.357 -46.207 1.00 31.27 328 GLN A CA 1
ATOM 2659 C C . GLN A 1 328 ? -41.412 -12.272 -45.259 1.00 31.27 328 GLN A C 1
ATOM 2661 O O . GLN A 1 328 ? -41.982 -13.289 -44.869 1.00 31.27 328 GLN A O 1
ATOM 2666 N N . SER A 1 329 ? -41.821 -11.041 -44.963 1.00 30.33 329 SER A N 1
ATOM 2667 C CA . SER A 1 329 ? -43.179 -10.687 -44.554 1.00 30.33 329 SER A CA 1
ATOM 2668 C C . SER A 1 329 ? -44.116 -10.597 -45.773 1.00 30.33 329 SER A C 1
ATOM 2670 O O . SER A 1 329 ? -43.754 -9.966 -46.766 1.00 30.33 329 SER A O 1
ATOM 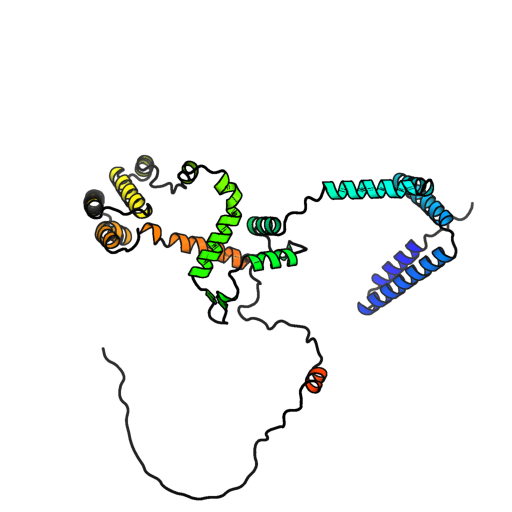2672 N N . ASP A 1 330 ? -45.309 -11.173 -45.602 1.00 27.92 330 ASP A N 1
ATOM 2673 C CA . ASP A 1 330 ? -46.650 -10.811 -46.099 1.00 27.92 330 ASP A CA 1
ATOM 2674 C C . ASP A 1 330 ? -46.989 -10.734 -47.604 1.00 27.92 330 ASP A C 1
ATOM 2676 O O . ASP A 1 330 ? -46.569 -9.831 -48.324 1.00 27.92 330 ASP A O 1
ATOM 2680 N N . SER A 1 331 ? -47.938 -11.587 -48.029 1.00 27.09 331 SER A N 1
ATOM 2681 C CA . SER A 1 331 ? -49.282 -11.143 -48.470 1.00 27.09 331 SER A CA 1
ATOM 2682 C C . SER A 1 331 ? -50.300 -12.303 -48.560 1.00 27.09 331 SER A C 1
ATOM 2684 O O . SER A 1 331 ? -49.980 -13.358 -49.096 1.00 27.09 331 SER A O 1
ATOM 2686 N N . SER A 1 332 ? -51.491 -12.041 -47.995 1.00 30.48 332 SER A N 1
ATOM 2687 C CA . SER A 1 332 ? -52.852 -12.563 -48.274 1.00 30.48 332 SER A CA 1
ATOM 2688 C C . SER A 1 332 ? -53.109 -14.071 -48.447 1.00 30.48 332 SER A C 1
ATOM 2690 O O . SER A 1 332 ? -52.653 -14.674 -49.410 1.00 30.48 332 SER A O 1
ATOM 2692 N N . ASP A 1 333 ? -53.977 -14.638 -47.601 1.00 27.95 333 ASP A N 1
ATOM 2693 C CA . ASP A 1 333 ? -55.365 -14.940 -48.003 1.00 27.95 333 ASP A CA 1
ATOM 2694 C C . ASP A 1 333 ? -56.225 -15.408 -46.814 1.00 27.95 333 ASP A C 1
ATOM 2696 O O . ASP A 1 333 ? -55.791 -16.170 -45.949 1.00 27.95 333 ASP A O 1
ATOM 2700 N N . ASP A 1 334 ? -57.454 -14.893 -46.798 1.00 28.97 334 ASP A N 1
ATOM 2701 C CA . ASP A 1 334 ? -58.549 -15.180 -45.877 1.00 28.97 334 ASP A CA 1
ATOM 2702 C C . ASP A 1 334 ? -58.974 -16.658 -45.878 1.00 28.97 334 ASP A C 1
ATOM 2704 O O . ASP A 1 334 ? -59.097 -17.275 -46.938 1.00 28.97 334 ASP A O 1
ATOM 2708 N N . GLN A 1 335 ? -59.342 -17.172 -44.698 1.00 31.08 335 GLN A N 1
ATOM 2709 C CA . GLN A 1 335 ? -60.545 -17.998 -44.517 1.00 31.08 335 GLN A CA 1
ATOM 2710 C C . GLN A 1 335 ? -60.924 -18.114 -43.030 1.00 31.08 335 GLN A C 1
ATOM 2712 O O . GLN A 1 335 ? -60.339 -18.868 -42.259 1.00 31.08 335 GLN A O 1
ATOM 2717 N N . ASP A 1 336 ? -61.870 -17.250 -42.663 1.00 27.73 336 ASP A N 1
ATOM 2718 C CA . ASP A 1 336 ? -63.107 -17.499 -41.911 1.00 27.73 336 ASP A CA 1
ATOM 2719 C C . ASP A 1 336 ? -63.266 -18.852 -41.180 1.00 27.73 336 ASP A C 1
ATOM 2721 O O . ASP A 1 336 ? -63.181 -19.917 -41.794 1.00 27.73 336 ASP A O 1
ATOM 2725 N N . LEU A 1 337 ? -63.574 -18.784 -39.876 1.00 29.20 337 LEU A N 1
ATOM 2726 C CA . LEU A 1 337 ? -64.807 -19.297 -39.247 1.00 29.20 337 LEU A CA 1
ATOM 2727 C C . LEU A 1 337 ? -64.627 -19.454 -37.723 1.00 29.20 337 LEU A C 1
ATOM 2729 O O . LEU A 1 337 ? -63.744 -20.179 -37.267 1.00 29.20 337 LEU A O 1
ATOM 2733 N N . GLY A 1 338 ? -65.550 -18.869 -36.949 1.00 27.44 338 GLY A N 1
ATOM 2734 C CA . GLY A 1 338 ? -65.918 -19.387 -35.623 1.00 27.44 338 GLY A CA 1
ATOM 2735 C C . GLY A 1 338 ? -66.066 -18.358 -34.506 1.00 27.44 338 GLY A C 1
ATOM 2736 O O . GLY A 1 338 ? -65.125 -18.119 -33.756 1.00 27.44 338 GLY A O 1
ATOM 2737 N N . GLU A 1 339 ? -67.274 -17.807 -34.384 1.00 29.42 339 GLU A N 1
ATOM 2738 C CA . GLU A 1 339 ? -67.812 -17.103 -33.213 1.00 29.42 339 GLU A CA 1
ATOM 2739 C C . GLU A 1 339 ? -67.595 -17.859 -31.888 1.00 29.42 339 GLU A C 1
ATOM 2741 O O . GLU A 1 339 ? -67.796 -19.067 -31.828 1.00 29.42 339 GLU A O 1
ATOM 2746 N N . GLU A 1 340 ? -67.305 -17.128 -30.807 1.00 26.48 340 GLU A N 1
ATOM 2747 C CA . GLU A 1 340 ? -68.235 -17.005 -29.671 1.00 26.48 340 GLU A CA 1
ATOM 2748 C C . GLU A 1 340 ? -67.763 -15.915 -28.689 1.00 26.48 340 GLU A C 1
ATOM 2750 O O . GLU A 1 340 ? -66.679 -15.949 -28.109 1.00 26.48 340 GLU A O 1
ATOM 2755 N N . THR A 1 341 ? -68.621 -14.914 -28.528 1.00 28.16 341 THR A N 1
ATOM 2756 C CA . THR A 1 341 ? -68.634 -13.890 -27.480 1.00 28.16 341 THR A CA 1
ATOM 2757 C C . THR A 1 341 ? -69.019 -14.485 -26.127 1.00 28.16 341 THR A C 1
ATOM 2759 O O . THR A 1 341 ? -70.085 -15.087 -26.063 1.00 28.16 341 THR A O 1
ATOM 2762 N N . VAL A 1 342 ? -68.287 -14.188 -25.043 1.00 30.66 342 VAL A N 1
ATOM 2763 C CA . VAL A 1 342 ? -68.881 -13.983 -23.703 1.00 30.66 342 VAL A CA 1
ATOM 2764 C C . VAL A 1 342 ? -68.109 -12.904 -22.928 1.00 30.66 342 VAL A C 1
ATOM 2766 O O . VAL A 1 342 ? -66.891 -12.775 -22.992 1.00 30.66 342 VAL A O 1
ATOM 2769 N N . GLU A 1 343 ? -68.921 -12.120 -22.240 1.00 26.52 343 GLU A N 1
ATOM 2770 C CA . GLU A 1 343 ? -68.782 -10.875 -21.498 1.00 26.52 343 GLU A CA 1
ATOM 2771 C C . GLU A 1 343 ? -68.249 -11.039 -20.055 1.00 26.52 343 GLU A C 1
ATOM 2773 O O . GLU A 1 343 ? -68.447 -12.082 -19.434 1.00 26.52 343 GLU A O 1
ATOM 2778 N N . SER A 1 344 ? -67.773 -9.919 -19.481 1.00 26.48 344 SER A N 1
ATOM 2779 C CA . SER A 1 344 ? -67.659 -9.608 -18.032 1.00 26.48 344 SER A CA 1
ATOM 2780 C C . SER A 1 344 ? -66.566 -10.366 -17.242 1.00 26.48 344 SER A C 1
ATOM 2782 O O . SER A 1 344 ? -66.228 -11.494 -17.568 1.00 26.48 344 SER A O 1
ATOM 2784 N N . SER A 1 345 ? -65.901 -9.836 -16.213 1.00 28.34 345 SER A N 1
ATOM 2785 C CA . SER A 1 345 ? -66.186 -8.760 -15.252 1.00 28.34 345 SER A CA 1
ATOM 2786 C C . SER A 1 345 ? -64.889 -8.421 -14.475 1.00 28.34 345 SER A C 1
ATOM 2788 O O . SER A 1 345 ? -64.059 -9.311 -14.303 1.00 28.34 345 SER A O 1
ATOM 2790 N N . ASP A 1 346 ? -64.722 -7.166 -14.028 1.00 28.23 346 ASP A N 1
ATOM 2791 C CA . ASP A 1 346 ? -64.429 -6.726 -12.637 1.00 28.23 346 ASP A CA 1
ATOM 2792 C C . ASP A 1 346 ? -63.624 -7.684 -11.710 1.00 28.23 346 ASP A C 1
ATOM 2794 O O . ASP A 1 346 ? -63.948 -8.858 -11.594 1.00 28.23 346 ASP A O 1
ATOM 2798 N N . GLU A 1 347 ? -62.624 -7.309 -10.900 1.00 31.12 347 GLU A N 1
ATOM 2799 C CA . GLU A 1 347 ? -62.272 -6.038 -10.250 1.00 31.12 347 GLU A CA 1
ATOM 2800 C C . GLU A 1 347 ? -60.926 -6.206 -9.446 1.00 31.12 347 GLU A C 1
ATOM 2802 O O . GLU A 1 347 ? -60.371 -7.309 -9.386 1.00 31.12 347 GLU A O 1
ATOM 2807 N N . PRO A 1 348 ? -60.392 -5.136 -8.806 1.00 42.41 348 PRO A N 1
ATOM 2808 C CA . PRO A 1 348 ? -59.037 -4.975 -8.264 1.00 42.41 348 PRO A CA 1
ATOM 2809 C C . PRO A 1 348 ? -58.908 -5.148 -6.738 1.00 42.41 348 PRO A C 1
ATOM 2811 O O . PRO A 1 348 ? -59.632 -4.527 -5.971 1.00 42.41 348 PRO A O 1
ATOM 2814 N N . TRP A 1 349 ? -57.896 -5.883 -6.272 1.00 34.00 349 TRP A N 1
ATOM 2815 C CA . TRP A 1 349 ? -57.507 -5.989 -4.852 1.00 34.00 349 TRP A CA 1
ATOM 2816 C C . TRP A 1 349 ? -55.995 -6.307 -4.835 1.00 34.00 349 TRP A C 1
ATOM 2818 O O . TRP A 1 349 ? -55.566 -7.177 -5.581 1.00 34.00 349 TRP A O 1
ATOM 2828 N N . MET A 1 350 ? -55.070 -5.687 -4.100 1.00 32.53 350 MET A N 1
ATOM 2829 C CA . MET A 1 350 ? -55.108 -4.764 -2.973 1.00 32.53 350 MET A CA 1
ATOM 2830 C C . MET A 1 350 ? -53.738 -4.070 -2.872 1.00 32.53 350 MET A C 1
ATOM 2832 O O . MET A 1 350 ? -52.691 -4.716 -2.926 1.00 32.53 350 MET A O 1
ATOM 2836 N N . SER A 1 351 ? -53.759 -2.758 -2.667 1.00 34.28 351 SER A N 1
ATOM 2837 C CA . SER A 1 351 ? -52.685 -2.005 -2.028 1.00 34.28 351 SER A CA 1
ATOM 2838 C C . SER A 1 351 ? -52.861 -2.024 -0.507 1.00 34.28 351 SER A C 1
ATOM 2840 O O . SER A 1 351 ? -53.973 -1.795 -0.038 1.00 34.28 351 SER A O 1
ATOM 2842 N N . SER A 1 352 ? -51.734 -2.154 0.196 1.00 36.47 352 SER A N 1
ATOM 2843 C CA . SER A 1 352 ? -51.408 -1.571 1.511 1.00 36.47 352 SER A CA 1
ATOM 2844 C C . SER A 1 352 ? -52.183 -2.005 2.758 1.00 36.47 352 SER A C 1
ATOM 2846 O O . SER A 1 352 ? -53.406 -1.918 2.812 1.00 36.47 352 SER A O 1
ATOM 2848 N N . SER A 1 353 ? -51.418 -2.325 3.807 1.00 37.09 353 SER A N 1
ATOM 2849 C CA . SER A 1 353 ? -51.396 -1.755 5.182 1.00 37.09 353 SER A CA 1
ATOM 2850 C C . SER A 1 353 ? -50.655 -2.790 6.061 1.00 37.09 353 SER A C 1
ATOM 2852 O O . SER A 1 353 ? -50.805 -3.983 5.814 1.00 37.09 353 SER A O 1
ATOM 2854 N N . GLU A 1 354 ? -49.776 -2.485 7.013 1.00 39.31 354 GLU A N 1
ATOM 2855 C CA . GLU A 1 354 ? -49.497 -1.295 7.833 1.00 39.31 354 GLU A CA 1
ATOM 2856 C C . GLU A 1 354 ? -47.985 -1.125 8.059 1.00 39.31 354 GLU A C 1
ATOM 2858 O O . GLU A 1 354 ? -47.254 -2.145 7.987 1.00 39.31 354 GLU A O 1
#

Foldseek 3Di:
DDDPDPPPVVVVLVVVLVVVVPPPPDDPVRNVVVVVVSVVVVVVVVVVCVVPDDPVVVLVVVLVVCVVVVNNVVSVVSVVCVVDVVVVVVVVVVVVVVVVVVDPDDDLVRVLVCCVVVLHEPVVDPPCVSVVVVVVVLDFDPVQWDDDPVDIDGDPVSVVVSVVVVCCVVCVVVVVPDDPVVVPDDDDDPPQLPDLPVNCVVVVDDSVLSPLVSVLVCQLQVQDQDDLVVLLVSLVVSVVVCCVRCVVDDDDPVSCCSSPVVSVCSVPDPTRNNVVDCVVVVVVVVVVVSCCPRHDDDDPPDPPPPPPVPPDDPVVVVVVDPDDDDDDDDDDDDDDDDDDDDDDDDDDDDDDDD

pLDDT: mean 71.76, std 18.8, range [26.48, 95.44]

Organism: NCBI:txid1421715

Radius of gyration: 41.27 Å; chains: 1; bounding box: 116×50×98 Å

Secondary structure (DSSP, 8-state):
--------HHHHHHHHHHHHHH-TT--HHHHHHHHHHHHHHHHHHHHHHHHHS-HHHHHHHHHHHHHHTT-HHHHHHHHHHHH-HHHHHHHHHHHHHHHHHH-----HHHHHHHHHHTT--GGG-TTHHHHHHHHHTTSPPGGGEEE-SS-EEE-HHHHHHHHHHHHHHHSHHHHHH--TTGGG------TTTT-HHHHHHHH---HHHHHHHHHHHHHHHT-SPP-HHHHHHHHHHHHHHHHHH-TTSPPPHHHHIIIIIHHHHHHH-SS-GGGG-THHHHHHHHHHHHHHHHTS----SS-PPP----SS-HHHHHHHS--PPP----------------------------

Sequence (354 aa):
MQDHTDCDINKKMDHAETFLLNAQNYSEDQRKQVKHKLSNLKSEIKQTIRRKMTSEELSFATHVKLLSEGKADASNLIRNLSKSPNRAKKYRKALIERQKEQIQQLTPVEALSMFVEAGLCRKHYPCYTILQNVKKDCYPVQESYRITATCAEVNLQDVLHHTASRLLLSLTEVVQHSSDEERETLTLMYKFFADHELSASITGIDSGLIYSFKVILEAVSSGHKIDTTKFELFCSDTAKLYVELYLWHPMTPTLHKILFHGPFIIEKALLPIGMMSEEAAEARNKHFRLYRQNYARKFSREPTPRKTTKPFLKETIEMLLPAETPNQSDSSDDQDLGEETVESSDEPWMSSSE